Protein AF-0000000070113198 (afdb_homodimer)

Solvent-accessible surface area (backbone atoms only — not comparable to full-atom values): 16178 Å² total; per-residue (Å²): 126,79,65,90,53,52,71,15,59,61,48,46,61,41,53,52,43,40,49,54,44,58,55,66,69,48,38,96,88,37,62,55,76,61,54,47,49,50,46,50,49,22,69,75,72,38,63,40,40,65,64,56,52,10,60,75,67,71,42,52,56,72,57,36,52,52,50,51,50,52,36,34,77,70,48,28,30,45,78,39,80,28,90,89,34,92,86,36,64,23,38,29,55,32,74,59,25,51,50,51,52,52,51,51,51,50,52,51,19,51,51,43,39,54,34,51,69,73,43,56,69,68,36,48,49,38,41,61,68,13,43,65,38,47,40,52,42,30,52,49,40,63,58,64,33,81,75,59,60,124,126,79,65,91,54,53,70,14,59,60,48,47,62,41,53,52,44,41,50,53,43,57,55,65,69,48,39,95,90,38,61,55,75,60,54,49,49,50,48,49,49,21,67,74,71,38,62,40,40,63,64,58,52,10,62,74,67,72,43,54,57,72,57,37,53,51,49,50,52,53,36,35,75,71,48,28,30,42,80,37,78,28,89,89,34,94,85,36,64,23,38,30,56,30,73,60,26,52,50,51,51,50,51,52,50,50,51,51,20,51,52,41,38,54,33,50,71,73,43,56,69,68,36,49,48,37,41,61,68,13,43,66,38,46,41,51,42,29,51,48,41,62,59,64,34,82,76,58,62,126

Radius of gyration: 20.31 Å; Cα contacts (8 Å, |Δi|>4): 340; chains: 2; bounding box: 55×52×55 Å

pLDDT: mean 85.34, std 15.11, range [28.06, 98.06]

Sequence (300 aa):
MADGRSRGSQLLPVLAQLVRFLRQLEGPEHPSSVALAVLRRLADEGPGRVSDLARLTRASQPGMTQLIGRMERSGLVQRVPDPTDGRGVLVGVTGAGRQMLARTYAHYAETLDRLFERLQPDDSDAILRALPALTRLAEAGEKEGPDNGSMADGRSRGSQLLPVLAQLVRFLRQLEGPEHPSSVALAVLRRLADEGPGRVSDLARLTRASQPGMTQLIGRMERSGLVQRVPDPTDGRGVLVGVTGAGRQMLARTYAHYAETLDRLFERLQPDDSDAILRALPALTRLAEAGEKEGPDNGS

Structure (mmCIF, N/CA/C/O backbone):
data_AF-0000000070113198-model_v1
#
loop_
_entity.id
_entity.type
_entity.pdbx_description
1 polymer 'MarR family transcriptional regulator'
#
loop_
_atom_site.group_PDB
_atom_site.id
_atom_site.type_symbol
_atom_site.label_atom_id
_atom_site.label_alt_id
_atom_site.label_comp_id
_atom_site.label_asym_id
_atom_site.label_entity_id
_atom_site.label_seq_id
_atom_site.pdbx_PDB_ins_code
_atom_site.Cartn_x
_atom_site.Cartn_y
_atom_site.Cartn_z
_atom_site.occupancy
_atom_site.B_iso_or_equiv
_atom_site.auth_seq_id
_atom_site.auth_comp_id
_atom_site.auth_asym_id
_atom_site.auth_atom_id
_atom_site.pdbx_PDB_model_num
ATOM 1 N N . MET A 1 1 ? -16.422 -25.5 -2.158 1 31.17 1 MET A N 1
ATOM 2 C CA . MET A 1 1 ? -15.273 -25.875 -1.326 1 31.17 1 MET A CA 1
ATOM 3 C C . MET A 1 1 ? -14.617 -24.641 -0.716 1 31.17 1 MET A C 1
ATOM 5 O O . MET A 1 1 ? -14.508 -23.594 -1.371 1 31.17 1 MET A O 1
ATOM 9 N N . ALA A 1 2 ? -14.875 -24.391 0.617 1 44.72 2 ALA A N 1
ATOM 10 C CA . ALA A 1 2 ? -14.258 -23.359 1.465 1 44.72 2 ALA A CA 1
ATOM 11 C C . ALA A 1 2 ? -12.781 -23.188 1.125 1 44.72 2 ALA A C 1
ATOM 13 O O . ALA A 1 2 ? -12.016 -24.156 1.114 1 44.72 2 ALA A O 1
ATOM 14 N N . ASP A 1 3 ? -12.367 -22.562 0.04 1 58.88 3 ASP A N 1
ATOM 15 C CA . ASP A 1 3 ? -10.969 -22.531 -0.375 1 58.88 3 ASP A CA 1
ATOM 16 C C . ASP A 1 3 ? -10.039 -22.5 0.835 1 58.88 3 ASP A C 1
ATOM 18 O O . ASP A 1 3 ? -10.359 -21.875 1.856 1 58.88 3 ASP A O 1
ATOM 22 N N . GLY A 1 4 ? -9.664 -23.844 1.292 1 76.12 4 GLY A N 1
ATOM 23 C CA . GLY A 1 4 ? -8.727 -24.25 2.324 1 76.12 4 GLY A CA 1
ATOM 24 C C . GLY A 1 4 ? -7.859 -23.109 2.828 1 76.12 4 GLY A C 1
ATOM 25 O O . GLY A 1 4 ? -7.137 -23.266 3.816 1 76.12 4 GLY A O 1
ATOM 26 N N . ARG A 1 5 ? -8.188 -22.062 2.229 1 79.38 5 ARG A N 1
ATOM 27 C CA . ARG A 1 5 ? -7.363 -20.922 2.631 1 79.38 5 ARG A CA 1
ATOM 28 C C . ARG A 1 5 ? -8 -20.172 3.797 1 79.38 5 ARG A C 1
ATOM 30 O O . ARG A 1 5 ? -9.227 -20.094 3.896 1 79.38 5 ARG A O 1
ATOM 37 N N . SER A 1 6 ? -7.102 -19.75 4.629 1 92.12 6 SER A N 1
ATOM 38 C CA . SER A 1 6 ? -7.602 -18.906 5.711 1 92.12 6 SER A CA 1
ATOM 39 C C . SER A 1 6 ? -8.219 -17.625 5.168 1 92.12 6 SER A C 1
ATOM 41 O O . SER A 1 6 ? -8.062 -17.312 3.988 1 92.12 6 SER A O 1
ATOM 43 N N . ARG A 1 7 ? -8.977 -16.906 5.977 1 92.94 7 ARG A N 1
ATOM 44 C CA . ARG A 1 7 ? -9.602 -15.641 5.609 1 92.94 7 ARG A CA 1
ATOM 45 C C . ARG A 1 7 ? -8.547 -14.609 5.227 1 92.94 7 ARG A C 1
ATOM 47 O O . ARG A 1 7 ? -8.68 -13.93 4.207 1 92.94 7 ARG A O 1
ATOM 54 N N . GLY A 1 8 ? -7.48 -14.594 6.02 1 92.81 8 GLY A N 1
ATOM 55 C CA . GLY A 1 8 ? -6.383 -13.68 5.727 1 92.81 8 GLY A CA 1
ATOM 56 C C . GLY A 1 8 ? -5.695 -13.984 4.41 1 92.81 8 GLY A C 1
ATOM 57 O O . GLY A 1 8 ? -5.355 -13.07 3.656 1 92.81 8 GLY A O 1
ATOM 58 N N . SER A 1 9 ? -5.559 -15.305 4.141 1 92.69 9 SER A N 1
ATOM 59 C CA . SER A 1 9 ? -4.898 -15.719 2.904 1 92.69 9 SER A CA 1
ATOM 60 C C . SER A 1 9 ? -5.758 -15.391 1.686 1 92.69 9 SER A C 1
ATOM 62 O O . SER A 1 9 ? -5.242 -15.266 0.574 1 92.69 9 SER A O 1
ATOM 64 N N . GLN A 1 10 ? -7.035 -15.234 1.849 1 91.5 10 GLN A N 1
ATOM 65 C CA . GLN A 1 10 ? -7.938 -14.883 0.757 1 91.5 10 GLN A CA 1
ATOM 66 C C . GLN A 1 10 ? -7.953 -13.375 0.521 1 91.5 10 GLN A C 1
ATOM 68 O O . GLN A 1 10 ? -8.008 -12.922 -0.624 1 91.5 10 GLN A O 1
ATOM 73 N N . LEU A 1 11 ? -7.891 -12.586 1.548 1 93.12 11 LEU A N 1
ATOM 74 C CA . LEU A 1 11 ? -7.996 -11.133 1.46 1 93.12 11 LEU A CA 1
ATOM 75 C C . LEU A 1 11 ? -6.676 -10.523 1.013 1 93.12 11 LEU A C 1
ATOM 77 O O . LEU A 1 11 ? -6.664 -9.57 0.232 1 93.12 11 LEU A O 1
ATOM 81 N N . LEU A 1 12 ? -5.574 -11.109 1.41 1 91.69 12 LEU A N 1
ATOM 82 C CA . LEU A 1 12 ? -4.25 -10.523 1.253 1 91.69 12 LEU A CA 1
ATOM 83 C C . LEU A 1 12 ? -3.924 -10.305 -0.22 1 91.69 12 LEU A C 1
ATOM 85 O O . LEU A 1 12 ? -3.506 -9.211 -0.612 1 91.69 12 LEU A O 1
ATOM 89 N N . PRO A 1 13 ? -4.148 -11.289 -1.103 1 88 13 PRO A N 1
ATOM 90 C CA . PRO A 1 13 ? -3.805 -11.047 -2.506 1 88 13 PRO A CA 1
ATOM 91 C C . PRO A 1 13 ? -4.629 -9.93 -3.135 1 88 13 PRO A C 1
ATOM 93 O O . PRO A 1 13 ? -4.145 -9.227 -4.023 1 88 13 PRO A O 1
ATOM 96 N N . VAL A 1 14 ? -5.855 -9.727 -2.709 1 89.69 14 VAL A N 1
ATOM 97 C CA . VAL A 1 14 ? -6.734 -8.688 -3.23 1 89.69 14 VAL A CA 1
ATOM 98 C C . VAL A 1 14 ? -6.23 -7.312 -2.787 1 89.69 14 VAL A C 1
ATOM 100 O O . VAL A 1 14 ? -6.129 -6.391 -3.6 1 89.69 14 VAL A O 1
ATOM 103 N N . LEU A 1 15 ? -5.875 -7.215 -1.538 1 89.44 15 LEU A N 1
ATOM 104 C CA . LEU A 1 15 ? -5.312 -5.977 -1.01 1 89.44 15 LEU A CA 1
ATOM 105 C C . LEU A 1 15 ? -4.02 -5.617 -1.73 1 89.44 15 LEU A C 1
ATOM 107 O O . LEU A 1 15 ? -3.834 -4.473 -2.146 1 89.44 15 LEU A O 1
ATOM 111 N N . ALA A 1 16 ? -3.197 -6.609 -1.897 1 84.88 16 ALA A N 1
ATOM 112 C CA . ALA A 1 16 ? -1.905 -6.406 -2.545 1 84.88 16 ALA A CA 1
ATOM 113 C C . ALA A 1 16 ? -2.082 -5.922 -3.982 1 84.88 16 ALA A C 1
ATOM 115 O O . ALA A 1 16 ? -1.373 -5.02 -4.434 1 84.88 16 ALA A O 1
ATOM 116 N N . GLN A 1 17 ? -2.969 -6.461 -4.695 1 85 17 GLN A N 1
ATOM 117 C CA . GLN A 1 17 ? -3.203 -6.098 -6.09 1 85 17 GLN A CA 1
ATOM 118 C C . GLN A 1 17 ? -3.76 -4.68 -6.203 1 85 17 GLN A C 1
ATOM 120 O O . GLN A 1 17 ? -3.342 -3.912 -7.07 1 85 17 GLN A O 1
ATOM 125 N N . LEU A 1 18 ? -4.715 -4.344 -5.363 1 86.31 18 LEU A N 1
ATOM 126 C CA . LEU A 1 18 ? -5.32 -3.016 -5.391 1 86.31 18 LEU A CA 1
ATOM 127 C C . LEU A 1 18 ? -4.301 -1.943 -5.027 1 86.31 18 LEU A C 1
ATOM 129 O O . LEU A 1 18 ? -4.246 -0.891 -5.668 1 86.31 18 LEU A O 1
ATOM 133 N N . VAL A 1 19 ? -3.445 -2.252 -4.102 1 80 19 VAL A N 1
ATOM 134 C CA . VAL A 1 19 ? -2.414 -1.312 -3.676 1 80 19 VAL A CA 1
ATOM 135 C C . VAL A 1 19 ? -1.384 -1.134 -4.789 1 80 19 VAL A C 1
ATOM 137 O O . VAL A 1 19 ? -0.949 -0.014 -5.07 1 80 19 VAL A O 1
ATOM 140 N N . ARG A 1 20 ? -0.981 -2.213 -5.352 1 78 20 ARG A N 1
ATOM 141 C CA . ARG A 1 20 ? -0.056 -2.152 -6.477 1 78 20 ARG A CA 1
ATOM 142 C C . ARG A 1 20 ? -0.614 -1.28 -7.598 1 78 20 ARG A C 1
ATOM 144 O O . ARG A 1 20 ? 0.116 -0.489 -8.195 1 78 20 ARG A O 1
ATOM 151 N N . PHE A 1 21 ? -1.801 -1.424 -7.875 1 79.12 21 PHE A N 1
ATOM 152 C CA . PHE A 1 21 ? -2.447 -0.646 -8.922 1 79.12 21 PHE A CA 1
ATOM 153 C C . PHE A 1 21 ? -2.443 0.838 -8.578 1 79.12 21 PHE A C 1
ATOM 155 O O . PHE A 1 21 ? -2.094 1.675 -9.414 1 79.12 21 PHE A O 1
ATOM 162 N N . LEU A 1 22 ? -2.83 1.151 -7.344 1 79.44 22 LEU A N 1
ATOM 163 C CA . LEU A 1 22 ? -2.9 2.553 -6.945 1 79.44 22 LEU A CA 1
ATOM 164 C C . LEU A 1 22 ? -1.51 3.182 -6.922 1 79.44 22 LEU A C 1
ATOM 166 O O . LEU A 1 22 ? -1.353 4.359 -7.246 1 79.44 22 LEU A O 1
ATOM 170 N N . ARG A 1 23 ? -0.494 2.438 -6.57 1 73.25 23 ARG A N 1
ATOM 171 C CA . ARG A 1 23 ? 0.878 2.934 -6.539 1 73.25 23 ARG A CA 1
ATOM 172 C C . ARG A 1 23 ? 1.374 3.266 -7.941 1 73.25 23 ARG A C 1
ATOM 174 O O . ARG A 1 23 ? 2.248 4.121 -8.109 1 73.25 23 ARG A O 1
ATOM 181 N N . GLN A 1 24 ? 0.854 2.582 -8.891 1 74.62 24 GLN A N 1
ATOM 182 C CA . GLN A 1 24 ? 1.235 2.838 -10.273 1 74.62 24 GLN A CA 1
ATOM 183 C C . GLN A 1 24 ? 0.725 4.195 -10.742 1 74.62 24 GLN A C 1
ATOM 185 O O . GLN A 1 24 ? 1.196 4.727 -11.75 1 74.62 24 GLN A O 1
ATOM 190 N N . LEU A 1 25 ? -0.277 4.617 -10.039 1 74.44 25 LEU A N 1
ATOM 191 C CA . LEU A 1 25 ? -0.839 5.914 -10.391 1 74.44 25 LEU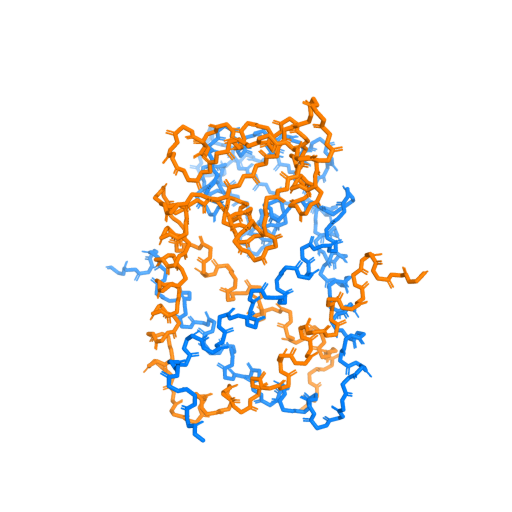 A CA 1
ATOM 192 C C . LEU A 1 25 ? 0.071 7.047 -9.922 1 74.44 25 LEU A C 1
ATOM 194 O O . LEU A 1 25 ? -0.099 8.195 -10.336 1 74.44 25 LEU A O 1
ATOM 198 N N . GLU A 1 26 ? 1.056 6.598 -8.977 1 63.69 26 GLU A N 1
ATOM 199 C CA . GLU A 1 26 ? 1.984 7.605 -8.477 1 63.69 26 GLU A CA 1
ATOM 200 C C . GLU A 1 26 ? 2.943 8.062 -9.57 1 63.69 2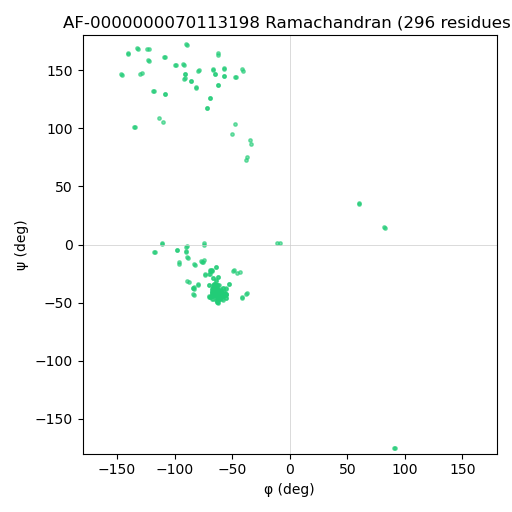6 GLU A C 1
ATOM 202 O O . GLU A 1 26 ? 3.326 7.273 -10.445 1 63.69 26 GLU A O 1
ATOM 207 N N . GLY A 1 27 ? 3.092 9.32 -9.883 1 54.66 27 GLY A N 1
ATOM 208 C CA . GLY A 1 27 ? 3.963 9.953 -10.867 1 54.66 27 GLY A CA 1
ATOM 209 C C . GLY A 1 27 ? 4.867 11.008 -10.266 1 54.66 27 GLY A C 1
ATOM 210 O O . GLY A 1 27 ? 4.836 11.25 -9.055 1 54.66 27 GLY A O 1
ATOM 211 N N . PRO A 1 28 ? 5.812 11.367 -11.164 1 47.84 28 PRO A N 1
ATOM 212 C CA . PRO A 1 28 ? 6.668 12.469 -10.719 1 47.84 28 PRO A CA 1
ATOM 213 C C . PRO A 1 28 ? 5.902 13.523 -9.922 1 47.84 28 PRO A C 1
ATOM 215 O O . PRO A 1 28 ? 6.469 14.156 -9.023 1 47.84 28 PRO A O 1
ATOM 218 N N . GLU A 1 29 ? 4.746 13.805 -10.406 1 44.44 29 GLU A N 1
ATOM 219 C CA . GLU A 1 29 ? 3.963 14.844 -9.75 1 44.44 29 GLU A CA 1
ATOM 220 C C . GLU A 1 29 ? 3.324 14.32 -8.469 1 44.44 29 GLU A C 1
ATOM 222 O O . GLU A 1 29 ? 2.76 15.094 -7.688 1 44.44 29 GLU A O 1
ATOM 227 N N . HIS A 1 30 ? 3.316 13.062 -8.297 1 48.31 30 HIS A N 1
ATOM 228 C CA . HIS A 1 30 ? 2.691 12.477 -7.117 1 48.31 30 HIS A CA 1
ATOM 229 C C . HIS A 1 30 ? 3.729 11.812 -6.215 1 48.31 30 HIS A C 1
ATOM 231 O O . HIS A 1 30 ? 4.559 11.031 -6.684 1 48.31 30 HIS A O 1
ATOM 237 N N . PRO A 1 31 ? 3.963 12.461 -5.062 1 50.41 31 PRO A N 1
ATOM 238 C CA . PRO A 1 31 ? 5.008 12.023 -4.133 1 50.41 31 PRO A CA 1
ATOM 239 C C . PRO A 1 31 ? 4.965 10.523 -3.861 1 50.41 31 PRO A C 1
ATOM 241 O O . PRO A 1 31 ? 3.906 9.898 -3.98 1 50.41 31 PRO A O 1
ATOM 244 N N . SER A 1 32 ? 6.152 10 -3.709 1 60.03 32 SER A N 1
ATOM 245 C CA . SER A 1 32 ? 6.332 8.625 -3.242 1 60.03 32 SER A CA 1
ATOM 246 C C . SER A 1 32 ? 5.371 8.297 -2.104 1 60.03 32 SER A C 1
ATOM 248 O O . SER A 1 32 ? 4.844 9.203 -1.452 1 60.03 32 SER A O 1
ATOM 250 N N . SER A 1 33 ? 5.023 7.156 -1.989 1 74.25 33 SER A N 1
ATOM 251 C CA . SER A 1 33 ? 4.156 6.645 -0.935 1 74.25 33 SER A CA 1
ATOM 252 C C . SER A 1 33 ? 4.574 7.172 0.433 1 74.25 33 SER A C 1
ATOM 254 O O . SER A 1 33 ? 3.727 7.492 1.269 1 74.25 33 SER A O 1
ATOM 256 N N . VAL A 1 34 ? 5.871 7.539 0.548 1 78.69 34 VAL A N 1
ATOM 257 C CA . VAL A 1 34 ? 6.344 7.984 1.854 1 78.69 34 VAL A CA 1
ATOM 258 C C . VAL A 1 34 ? 6 9.453 2.059 1 78.69 34 VAL A C 1
ATOM 260 O O . VAL A 1 34 ? 5.582 9.859 3.146 1 78.69 34 VAL A O 1
ATOM 263 N N . ALA A 1 35 ? 6.207 10.273 1.012 1 86.44 35 ALA A N 1
ATOM 264 C CA . ALA A 1 35 ? 5.863 11.688 1.1 1 86.44 35 ALA A CA 1
ATOM 265 C C . ALA A 1 35 ? 4.375 11.875 1.377 1 86.44 35 ALA A C 1
ATOM 267 O O . ALA A 1 35 ? 3.988 12.727 2.182 1 86.44 35 ALA A O 1
ATOM 268 N N . LEU A 1 36 ? 3.609 11.125 0.754 1 86.06 36 LEU A N 1
ATOM 269 C CA . LEU A 1 36 ? 2.168 11.188 0.96 1 86.06 36 LEU A CA 1
ATOM 270 C C . LEU A 1 36 ? 1.805 10.797 2.389 1 86.06 36 LEU A C 1
ATOM 272 O O . LEU A 1 36 ? 0.929 11.406 3.002 1 86.06 36 LEU A O 1
ATOM 276 N N . ALA A 1 37 ? 2.436 9.797 2.861 1 85.88 37 ALA A N 1
ATOM 277 C CA . ALA A 1 37 ? 2.207 9.359 4.234 1 85.88 37 ALA A CA 1
ATOM 278 C C . ALA A 1 37 ? 2.572 10.461 5.23 1 85.88 37 ALA A C 1
ATOM 280 O O . ALA A 1 37 ? 1.866 10.672 6.219 1 85.88 37 ALA A O 1
ATOM 281 N N . VAL A 1 38 ? 3.631 11.109 4.969 1 90.94 38 VAL A N 1
ATOM 282 C CA . VAL A 1 38 ? 4.074 12.211 5.82 1 90.94 38 VAL A CA 1
ATOM 283 C C . VAL A 1 38 ? 3.043 13.336 5.793 1 90.94 38 VAL A C 1
ATOM 285 O O . VAL A 1 38 ? 2.617 13.82 6.844 1 90.94 38 VAL A O 1
ATOM 288 N N . LEU A 1 39 ? 2.639 13.711 4.594 1 93.62 39 LEU A N 1
ATOM 289 C CA . LEU A 1 39 ? 1.654 14.773 4.457 1 93.62 39 LEU A CA 1
ATOM 290 C C . LEU A 1 39 ? 0.359 14.422 5.18 1 93.62 39 LEU A C 1
ATOM 292 O O . LEU A 1 39 ? -0.23 15.258 5.859 1 93.62 39 LEU A O 1
ATOM 296 N N . ARG A 1 40 ? -0.033 13.25 5.027 1 91.5 40 ARG A N 1
ATOM 297 C CA . ARG A 1 40 ? -1.266 12.797 5.664 1 91.5 40 ARG A CA 1
ATOM 298 C C . ARG A 1 40 ? -1.152 12.875 7.184 1 91.5 40 ARG A C 1
ATOM 300 O O . ARG A 1 40 ? -2.066 13.352 7.859 1 91.5 40 ARG A O 1
ATOM 307 N N . ARG A 1 41 ? -0.075 12.32 7.703 1 91.5 41 ARG A N 1
ATOM 308 C CA . ARG A 1 41 ? 0.151 12.352 9.141 1 91.5 41 ARG A CA 1
ATOM 309 C C . ARG A 1 41 ? 0.119 13.781 9.672 1 91.5 41 ARG A C 1
ATOM 311 O O . ARG A 1 41 ? -0.482 14.047 10.711 1 91.5 41 ARG A O 1
ATOM 318 N N . LEU A 1 42 ? 0.766 14.641 9.016 1 96.44 42 LEU A N 1
ATOM 319 C CA . LEU A 1 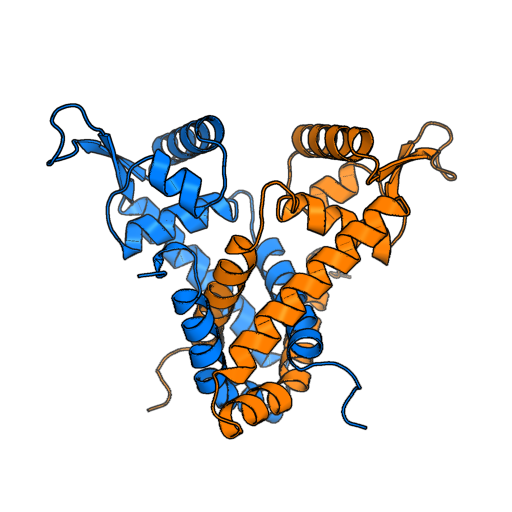42 ? 0.842 16.031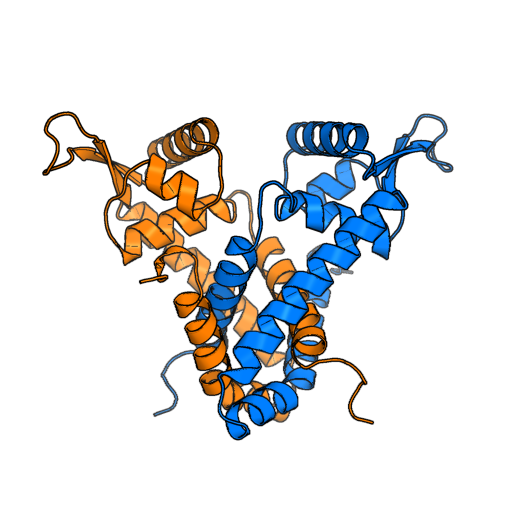 9.438 1 96.44 42 LEU A CA 1
ATOM 320 C C . LEU A 1 42 ? -0.523 16.703 9.336 1 96.44 42 LEU A C 1
ATOM 322 O O . LEU A 1 42 ? -0.878 17.531 10.188 1 96.44 42 LEU A O 1
ATOM 326 N N . ALA A 1 43 ? -1.244 16.422 8.281 1 95.31 43 ALA A N 1
ATOM 327 C CA . ALA A 1 43 ? -2.576 17 8.086 1 95.31 43 ALA A CA 1
ATOM 328 C C . ALA A 1 43 ? -3.539 16.516 9.172 1 95.31 43 ALA A C 1
ATOM 330 O O . ALA A 1 43 ? -4.352 17.281 9.672 1 95.31 43 ALA A O 1
ATOM 331 N N . ASP A 1 44 ? -3.436 15.297 9.57 1 91.5 44 ASP A N 1
ATOM 332 C CA . ASP A 1 44 ? -4.375 14.672 10.492 1 91.5 44 ASP A CA 1
ATOM 333 C C . ASP A 1 44 ? -4.027 14.992 11.945 1 91.5 44 ASP A C 1
ATOM 335 O O . ASP A 1 44 ? -4.918 15.195 12.773 1 91.5 44 ASP A O 1
ATOM 339 N N . GLU A 1 45 ? -2.693 15.062 12.266 1 93 45 GLU A N 1
ATOM 340 C CA . GLU A 1 45 ? -2.295 15.086 13.664 1 93 45 GLU A CA 1
ATOM 341 C C . GLU A 1 45 ? -1.567 16.375 14.016 1 93 45 GLU A C 1
ATOM 343 O O . GLU A 1 45 ? -1.24 16.625 15.18 1 93 45 GLU A O 1
ATOM 348 N N . GLY A 1 46 ? -1.307 17.156 13.016 1 94.56 46 GLY A N 1
ATOM 349 C CA . GLY A 1 46 ? -0.593 18.391 13.25 1 94.56 46 GLY A CA 1
ATOM 350 C C . GLY A 1 46 ? 0.912 18.25 13.125 1 94.56 46 GLY A C 1
ATOM 351 O O . GLY A 1 46 ? 1.408 17.219 12.68 1 94.56 46 GLY A O 1
ATOM 352 N N . PRO A 1 47 ? 1.628 19.312 13.43 1 96.44 47 PRO A N 1
ATOM 353 C CA . PRO A 1 47 ? 3.086 19.297 13.281 1 96.44 47 PRO A CA 1
ATOM 354 C C . PRO A 1 47 ? 3.75 18.172 14.086 1 96.44 47 PRO A C 1
ATOM 356 O O . PRO A 1 47 ? 3.248 17.781 15.141 1 96.44 47 PRO A O 1
ATOM 359 N N . GLY A 1 48 ? 4.836 17.594 13.531 1 95.5 48 GLY A N 1
ATOM 360 C CA . GLY A 1 48 ? 5.555 16.5 14.172 1 95.5 48 GLY A CA 1
ATOM 361 C C . GLY A 1 48 ? 7.059 16.609 14.023 1 95.5 48 GLY A C 1
ATOM 362 O O . GLY A 1 48 ? 7.555 17.375 13.188 1 95.5 48 GLY A O 1
ATOM 363 N N . ARG A 1 49 ? 7.762 15.82 14.859 1 95.06 49 ARG A N 1
ATOM 364 C CA . ARG A 1 49 ? 9.219 15.766 14.789 1 95.06 49 ARG A CA 1
ATOM 365 C C . ARG A 1 49 ? 9.672 14.867 13.641 1 95.06 49 ARG A C 1
ATOM 367 O O . ARG A 1 49 ? 9 13.891 13.312 1 95.06 49 ARG A O 1
ATOM 374 N N . VAL A 1 50 ? 10.82 15.258 13.141 1 94.25 50 VAL A N 1
ATOM 375 C CA . VAL A 1 50 ? 11.391 14.453 12.062 1 94.25 50 VAL A CA 1
ATOM 376 C C . VAL A 1 50 ? 11.531 13.008 12.516 1 94.25 50 VAL A C 1
ATOM 378 O O . VAL A 1 50 ? 11.266 12.078 11.742 1 94.25 50 VAL A O 1
ATOM 381 N N . SER A 1 51 ? 11.891 12.828 13.742 1 93.31 51 SER A N 1
ATOM 382 C CA . SER A 1 51 ? 12.086 11.484 14.281 1 93.31 51 SER A CA 1
ATOM 383 C C . SER A 1 51 ? 10.773 10.703 14.312 1 93.31 51 SER A C 1
ATOM 385 O O . SER A 1 51 ? 10.758 9.5 14.031 1 93.31 51 SER A O 1
ATOM 387 N N . ASP A 1 52 ? 9.719 11.359 14.664 1 91.69 52 ASP A N 1
ATOM 388 C CA . ASP A 1 52 ? 8.406 10.719 14.703 1 91.69 52 ASP A CA 1
ATOM 389 C C . ASP A 1 52 ? 7.941 10.328 13.305 1 91.69 52 ASP A C 1
ATOM 391 O O . ASP A 1 52 ? 7.359 9.258 13.109 1 91.69 52 ASP A O 1
ATOM 395 N N . LEU A 1 53 ? 8.188 11.164 12.383 1 92.06 53 LEU A N 1
ATOM 396 C CA . LEU A 1 53 ? 7.809 10.906 10.992 1 92.06 53 LEU A CA 1
ATOM 397 C C . LEU A 1 53 ? 8.617 9.75 10.414 1 92.06 53 LEU A C 1
ATOM 399 O O . LEU A 1 53 ? 8.086 8.922 9.672 1 92.06 53 LEU A O 1
ATOM 403 N N . ALA A 1 54 ? 9.898 9.711 10.805 1 88.62 54 ALA A N 1
ATOM 404 C CA . ALA A 1 54 ? 10.758 8.602 10.383 1 88.62 54 ALA A CA 1
ATOM 405 C C . ALA A 1 54 ? 10.234 7.273 10.93 1 88.62 54 ALA A C 1
ATOM 407 O O . ALA A 1 54 ? 10.148 6.289 10.188 1 88.62 54 ALA A O 1
ATOM 408 N N . ARG A 1 55 ? 9.805 7.293 12.172 1 83.81 55 ARG A N 1
ATOM 409 C CA . ARG A 1 55 ? 9.289 6.09 12.812 1 83.81 55 ARG A CA 1
ATOM 410 C C . ARG A 1 55 ? 7.992 5.633 12.148 1 83.81 55 ARG A C 1
ATOM 412 O O . ARG A 1 55 ? 7.812 4.441 11.883 1 83.81 55 ARG A O 1
ATOM 419 N N . LEU A 1 56 ? 7.164 6.59 11.883 1 77.88 56 LEU A N 1
ATOM 420 C CA . LEU A 1 56 ? 5.871 6.309 11.266 1 77.88 56 LEU A CA 1
ATOM 421 C C . LEU A 1 56 ? 6.051 5.625 9.914 1 77.88 56 LEU A C 1
ATOM 423 O O . LEU A 1 56 ? 5.285 4.73 9.555 1 77.88 56 LEU A O 1
ATOM 427 N N . THR A 1 57 ? 7.051 6.086 9.125 1 77.5 57 THR A N 1
ATOM 428 C CA . THR A 1 57 ? 7.23 5.617 7.754 1 77.5 57 THR A CA 1
ATOM 429 C C . THR A 1 57 ? 8.297 4.531 7.688 1 77.5 57 THR A C 1
ATOM 431 O O . THR A 1 57 ? 8.641 4.055 6.605 1 77.5 57 THR A O 1
ATOM 434 N N . ARG A 1 58 ? 8.953 4.25 8.852 1 76.06 58 ARG A N 1
ATOM 435 C CA . ARG A 1 58 ? 10.023 3.256 8.938 1 76.06 58 ARG A CA 1
ATOM 436 C C . ARG A 1 58 ? 11.18 3.613 8.016 1 76.06 58 ARG A C 1
ATOM 438 O O . ARG A 1 58 ? 11.703 2.75 7.309 1 76.06 58 ARG A O 1
ATOM 445 N N . ALA A 1 59 ? 11.398 4.816 7.922 1 78.31 59 ALA A N 1
ATOM 446 C CA . ALA A 1 59 ? 12.555 5.352 7.203 1 78.31 59 ALA A CA 1
ATOM 447 C C . ALA A 1 59 ? 13.672 5.723 8.172 1 78.31 59 ALA A C 1
ATOM 449 O O . ALA A 1 59 ? 13.43 5.961 9.352 1 78.31 59 ALA A O 1
ATOM 450 N N . SER A 1 60 ? 14.891 5.703 7.645 1 81.12 60 SER A N 1
ATOM 451 C CA . SER A 1 60 ? 16 6.199 8.453 1 81.12 60 SER A CA 1
ATOM 452 C C . SER A 1 60 ? 15.875 7.695 8.711 1 81.12 60 SER A C 1
ATOM 454 O O . SER A 1 60 ? 15.258 8.414 7.918 1 81.12 60 SER A O 1
ATOM 456 N N . GLN A 1 61 ? 16.375 8.125 9.812 1 90.12 61 GLN A N 1
ATOM 457 C CA . GLN A 1 61 ? 16.328 9.547 10.148 1 90.12 61 GLN A CA 1
ATOM 458 C C . GLN A 1 61 ? 17.016 10.391 9.078 1 90.12 61 GLN A C 1
ATOM 460 O O . GLN A 1 61 ? 16.469 11.398 8.633 1 90.12 61 GLN A O 1
ATOM 465 N N . PRO A 1 62 ? 18.188 9.961 8.617 1 89.06 62 PRO A N 1
ATOM 466 C CA . PRO A 1 62 ? 18.797 10.734 7.535 1 89.06 62 PRO A CA 1
ATOM 467 C C . PRO A 1 62 ? 17.922 10.789 6.281 1 89.06 62 PRO A C 1
ATOM 469 O O . PRO A 1 62 ? 17.812 11.836 5.641 1 89.06 62 PRO A O 1
ATOM 472 N N . GLY A 1 63 ? 17.297 9.703 5.973 1 87.5 63 GLY A N 1
ATOM 473 C CA . GLY A 1 63 ? 16.391 9.672 4.836 1 87.5 63 GLY A CA 1
ATOM 474 C C . GLY A 1 63 ? 15.188 10.578 4.996 1 87.5 63 GLY A C 1
ATOM 475 O O . GLY A 1 63 ? 14.781 11.258 4.047 1 87.5 63 GLY A O 1
ATOM 476 N N . MET A 1 64 ? 14.664 10.562 6.176 1 90.88 64 MET A N 1
ATOM 477 C CA . MET A 1 64 ? 13.508 11.414 6.465 1 90.88 64 MET A CA 1
ATOM 478 C C . MET A 1 64 ? 13.898 12.891 6.422 1 90.88 64 MET A C 1
ATOM 480 O O . MET A 1 64 ? 13.156 13.719 5.902 1 90.88 64 MET A O 1
ATOM 484 N N . THR A 1 65 ? 15.039 13.172 6.965 1 93.25 65 THR A N 1
ATOM 485 C CA . THR A 1 65 ? 15.539 14.539 6.922 1 93.25 65 THR A CA 1
ATOM 486 C C . THR A 1 65 ? 15.664 15.023 5.48 1 93.25 65 THR A C 1
ATOM 488 O O . THR A 1 65 ? 15.25 16.141 5.156 1 93.25 65 THR A O 1
ATOM 491 N N . GLN A 1 66 ? 16.188 14.188 4.676 1 91.81 66 GLN A N 1
ATOM 492 C CA . GLN A 1 66 ? 16.344 14.531 3.27 1 91.81 66 GLN A CA 1
ATOM 493 C C . GLN A 1 66 ? 14.984 14.711 2.59 1 91.81 66 GLN A C 1
ATOM 495 O O . GLN A 1 66 ? 14.797 15.648 1.807 1 91.81 66 GLN A O 1
ATOM 500 N N . LEU A 1 67 ? 14.109 13.859 2.855 1 89.69 67 LEU A N 1
ATOM 501 C CA . LEU A 1 67 ? 12.773 13.938 2.268 1 89.69 67 LEU A CA 1
ATOM 502 C C . LEU A 1 67 ? 12.07 15.219 2.691 1 89.69 67 LEU A C 1
ATOM 504 O O . LEU A 1 67 ? 11.492 15.914 1.856 1 89.69 67 LEU A O 1
ATOM 508 N N . ILE A 1 68 ? 12.148 15.484 3.979 1 94.5 68 ILE A N 1
ATOM 509 C CA . ILE A 1 68 ? 11.523 16.703 4.5 1 94.5 68 ILE A CA 1
ATOM 510 C C . ILE A 1 68 ? 12.156 17.922 3.838 1 94.5 68 ILE A C 1
ATOM 512 O O . ILE A 1 68 ? 11.453 18.875 3.488 1 94.5 68 ILE A O 1
ATOM 516 N N . GLY A 1 69 ? 13.469 17.859 3.732 1 95.38 69 GLY A N 1
ATOM 517 C CA . GLY A 1 69 ? 14.148 18.938 3.039 1 95.38 69 GLY A CA 1
ATOM 518 C C . GLY A 1 69 ? 13.641 19.156 1.626 1 95.38 69 GLY A C 1
ATOM 519 O O . GLY A 1 69 ? 13.398 20.297 1.211 1 95.38 69 GLY A O 1
ATOM 520 N N . ARG A 1 70 ? 13.406 18.172 0.886 1 92.5 70 ARG A N 1
ATOM 521 C CA . ARG A 1 70 ? 12.891 18.25 -0.475 1 92.5 70 ARG A CA 1
ATOM 522 C C . ARG A 1 70 ? 11.461 18.766 -0.485 1 92.5 70 ARG A C 1
ATOM 524 O O . ARG A 1 70 ? 11.094 19.594 -1.331 1 92.5 70 ARG A O 1
ATOM 531 N N . MET A 1 71 ? 10.68 18.297 0.432 1 93.94 71 MET A N 1
ATOM 532 C CA . MET A 1 71 ? 9.289 18.719 0.527 1 93.94 71 MET A CA 1
ATOM 533 C C . MET A 1 71 ? 9.18 20.188 0.906 1 93.94 71 MET A C 1
ATOM 535 O O . MET A 1 71 ? 8.266 20.891 0.452 1 93.94 71 MET A O 1
ATOM 539 N N . GLU A 1 72 ? 10.086 20.562 1.706 1 96.88 72 GLU A N 1
ATOM 540 C CA . GLU A 1 72 ? 10.125 21.969 2.1 1 96.88 72 GLU A CA 1
ATOM 541 C C . GLU A 1 72 ? 10.477 22.875 0.917 1 96.88 72 GLU A C 1
ATOM 543 O O . GLU A 1 72 ? 9.852 23.906 0.706 1 96.88 72 GLU A O 1
ATOM 548 N N . ARG A 1 73 ? 11.453 22.438 0.162 1 96.19 73 ARG A N 1
ATOM 549 C CA . ARG A 1 73 ? 11.859 23.188 -1.024 1 96.19 73 ARG A CA 1
ATOM 550 C C . ARG A 1 73 ? 10.719 23.266 -2.033 1 96.19 73 ARG A C 1
ATOM 552 O O . ARG A 1 73 ? 10.586 24.266 -2.748 1 96.19 73 ARG A O 1
ATOM 559 N N . SER A 1 74 ? 9.859 22.281 -2.018 1 94 74 SER A N 1
ATOM 560 C CA . SER A 1 74 ? 8.727 22.25 -2.943 1 94 74 SER A CA 1
ATOM 561 C C . SER A 1 74 ? 7.508 22.953 -2.357 1 94 74 SER A C 1
ATOM 563 O O . SER A 1 74 ? 6.441 22.969 -2.973 1 94 74 SER A O 1
ATOM 565 N N . GLY A 1 75 ? 7.613 23.453 -1.141 1 96.75 75 GLY A N 1
ATOM 566 C CA . GLY A 1 75 ? 6.574 24.25 -0.513 1 96.75 75 GLY A CA 1
ATOM 567 C C . GLY A 1 75 ? 5.473 23.406 0.11 1 96.75 75 GLY A C 1
ATOM 568 O O . GLY A 1 75 ? 4.395 23.922 0.42 1 96.75 75 GLY A O 1
ATOM 569 N N . LEU A 1 76 ? 5.656 22.125 0.316 1 96.56 76 LEU A N 1
ATOM 570 C CA . LEU A 1 76 ? 4.617 21.219 0.799 1 96.56 76 LEU A CA 1
ATOM 571 C C . LEU A 1 76 ? 4.598 21.172 2.322 1 96.56 76 LEU A C 1
ATOM 573 O O . LEU A 1 76 ? 3.561 20.891 2.926 1 96.56 76 LEU A O 1
ATOM 577 N N . VAL A 1 77 ? 5.785 21.359 2.883 1 97.75 77 VAL A N 1
ATOM 578 C CA . VAL A 1 77 ? 5.902 21.391 4.336 1 97.75 77 VAL A CA 1
ATOM 579 C C . VAL A 1 77 ? 6.742 22.609 4.758 1 97.75 77 VAL A C 1
ATOM 581 O O . VAL A 1 77 ? 7.363 23.266 3.92 1 97.75 77 VAL A O 1
ATOM 584 N N . GLN A 1 78 ? 6.75 22.906 6.039 1 98.06 78 GLN A N 1
ATOM 585 C CA . GLN A 1 78 ? 7.566 23.953 6.633 1 98.06 78 GLN A CA 1
ATOM 586 C C . GLN A 1 78 ? 8.008 23.578 8.039 1 98.06 78 GLN A C 1
ATOM 588 O O . GLN A 1 78 ? 7.293 22.875 8.758 1 98.06 78 GLN A O 1
ATOM 593 N N . ARG A 1 79 ? 9.195 24.031 8.352 1 95.75 79 ARG A N 1
ATOM 594 C CA . ARG A 1 79 ? 9.656 23.875 9.727 1 95.75 79 ARG A CA 1
ATOM 595 C C . ARG A 1 79 ? 9.086 24.953 10.633 1 95.75 79 ARG A C 1
ATOM 597 O O . ARG A 1 79 ? 8.984 26.109 10.234 1 95.75 79 ARG A O 1
ATOM 604 N N . VAL A 1 80 ? 8.656 24.516 11.727 1 92.94 80 VAL A N 1
ATOM 605 C CA . VAL A 1 80 ? 8.047 25.438 12.68 1 92.94 80 VAL A CA 1
ATOM 606 C C . VAL A 1 80 ? 8.672 25.25 14.055 1 92.94 80 VAL A C 1
ATOM 608 O O . VAL A 1 80 ? 9.07 24.141 14.422 1 92.94 80 VAL A O 1
ATOM 611 N N . PRO A 1 81 ? 8.789 26.328 14.82 1 90.5 81 PRO A N 1
ATOM 612 C CA . PRO A 1 81 ? 9.328 26.188 16.172 1 90.5 81 PRO A CA 1
ATOM 613 C C . PRO A 1 81 ? 8.469 25.297 17.062 1 90.5 81 PRO A C 1
ATOM 615 O O . PRO A 1 81 ? 7.238 25.328 16.969 1 90.5 81 PRO A O 1
ATOM 618 N N . ASP A 1 82 ? 9.102 24.453 17.812 1 88.75 82 ASP A N 1
ATOM 619 C CA . ASP A 1 82 ? 8.406 23.641 18.812 1 88.75 82 ASP A CA 1
ATOM 620 C C . ASP A 1 82 ? 7.969 24.5 20 1 88.75 82 ASP A C 1
ATOM 622 O O . ASP A 1 82 ? 8.805 25.062 20.703 1 88.75 82 ASP A O 1
ATOM 626 N N . PRO A 1 83 ? 6.781 24.578 20.203 1 85.88 83 PRO A N 1
ATOM 627 C CA . PRO A 1 83 ? 6.324 25.406 21.328 1 85.88 83 PRO A CA 1
ATOM 628 C C . PRO A 1 83 ? 6.711 24.828 22.688 1 85.88 83 PRO A C 1
ATOM 630 O O . PRO A 1 83 ? 6.773 25.562 23.672 1 85.88 83 PRO A O 1
ATOM 633 N N . THR A 1 84 ? 6.949 23.578 22.703 1 87.88 84 THR A N 1
ATOM 634 C CA . THR A 1 84 ? 7.223 22.906 23.969 1 87.88 84 THR A CA 1
ATOM 635 C C . THR A 1 84 ? 8.727 22.781 24.203 1 87.88 84 THR A C 1
ATOM 637 O O . THR A 1 84 ? 9.164 22.375 25.281 1 87.88 84 THR A O 1
ATOM 640 N N . ASP A 1 85 ? 9.477 22.969 23.219 1 82.69 85 ASP A N 1
ATOM 641 C CA . ASP A 1 85 ? 10.938 22.875 23.266 1 82.69 85 ASP A CA 1
ATOM 642 C C . ASP A 1 85 ? 11.586 24.047 22.531 1 82.69 85 ASP A C 1
ATOM 644 O O . ASP A 1 85 ? 11.641 24.047 21.297 1 82.69 85 ASP A O 1
ATOM 648 N N . GLY A 1 86 ? 12.055 25.031 23.281 1 78.12 86 GLY A N 1
ATOM 649 C CA . GLY A 1 86 ? 12.609 26.25 22.719 1 78.12 86 GLY A CA 1
ATOM 650 C C . GLY A 1 86 ? 13.633 25.984 21.625 1 78.12 86 GLY A C 1
ATOM 651 O O . GLY A 1 86 ? 13.773 26.781 20.688 1 78.12 86 GLY A O 1
ATOM 652 N N . ARG A 1 87 ? 14.25 24.891 21.562 1 83.88 87 ARG A N 1
ATOM 653 C CA . ARG A 1 87 ? 15.273 24.594 20.578 1 83.88 87 ARG A CA 1
ATOM 654 C C . ARG A 1 87 ? 14.789 23.547 19.578 1 83.88 87 ARG A C 1
ATOM 656 O O . ARG A 1 87 ? 15.469 23.25 18.594 1 83.88 87 ARG A O 1
ATOM 663 N N . GLY A 1 88 ? 13.594 23.219 19.859 1 87.75 88 GLY A N 1
ATOM 664 C CA . GLY A 1 88 ? 13.094 22.141 19.016 1 87.75 88 GLY A CA 1
ATOM 665 C C . GLY A 1 88 ? 12.391 22.641 17.766 1 87.75 88 GLY A C 1
ATOM 666 O O . GLY A 1 88 ? 11.898 23.766 17.734 1 87.75 88 GLY A O 1
ATOM 667 N N . VAL A 1 89 ? 12.508 21.875 16.688 1 92.69 89 VAL A N 1
ATOM 668 C CA . VAL A 1 89 ? 11.859 22.203 15.422 1 92.69 89 VAL A CA 1
ATOM 669 C C . VAL A 1 89 ? 10.883 21.094 15.047 1 92.69 89 VAL A C 1
ATOM 671 O O . VAL A 1 89 ? 11.18 19.906 15.219 1 92.69 89 VAL A O 1
ATOM 674 N N . LEU A 1 90 ? 9.703 21.516 14.68 1 96.81 90 LEU A N 1
ATOM 675 C CA . LEU A 1 90 ? 8.688 20.609 14.156 1 96.81 90 LEU A CA 1
ATOM 676 C C . LEU A 1 90 ? 8.484 20.812 12.656 1 96.81 90 LEU A C 1
ATOM 678 O O . LEU A 1 90 ? 8.914 21.844 12.109 1 96.81 90 LEU A O 1
ATOM 682 N N . VAL A 1 91 ? 7.906 19.812 12.07 1 98 91 VAL A N 1
ATOM 683 C CA . VAL A 1 91 ? 7.52 19.891 10.672 1 98 91 VAL A CA 1
ATOM 684 C C . VAL A 1 91 ? 6 19.984 10.555 1 98 91 VAL A C 1
ATOM 686 O O . VAL A 1 91 ? 5.277 19.203 11.195 1 98 91 VAL A O 1
ATOM 689 N N . GLY A 1 92 ? 5.512 20.953 9.805 1 97.75 92 GLY A N 1
ATOM 690 C CA . GLY A 1 92 ? 4.086 21.078 9.539 1 97.75 92 GLY A CA 1
ATOM 691 C C . GLY A 1 92 ? 3.756 21.078 8.062 1 97.75 92 GLY A C 1
ATOM 692 O O . GLY A 1 92 ? 4.621 21.359 7.227 1 97.75 92 GLY A O 1
ATOM 693 N N . VAL A 1 93 ? 2.525 20.75 7.77 1 97.69 93 VAL A N 1
ATOM 694 C CA . VAL A 1 93 ? 2.066 20.766 6.387 1 97.69 93 VAL A CA 1
ATOM 695 C C . VAL A 1 93 ? 1.602 22.172 6.012 1 97.69 93 VAL A C 1
ATOM 697 O O . VAL A 1 93 ? 1.001 22.875 6.832 1 97.69 93 VAL A O 1
ATOM 700 N N . THR A 1 94 ? 1.903 22.625 4.793 1 98 94 THR A N 1
ATOM 701 C CA . THR A 1 94 ? 1.451 23.906 4.289 1 98 94 THR A CA 1
ATOM 702 C C . THR A 1 94 ? 0.105 23.781 3.586 1 98 94 THR A C 1
ATOM 704 O O . THR A 1 94 ? -0.42 22.672 3.441 1 98 94 THR A O 1
ATOM 707 N N . GLY A 1 95 ? -0.496 24.953 3.223 1 97.38 95 GLY A N 1
ATOM 708 C CA . GLY A 1 95 ? -1.68 24.922 2.379 1 97.38 95 GLY A CA 1
ATOM 709 C C . GLY A 1 95 ? -1.469 24.172 1.078 1 97.38 95 GLY A C 1
ATOM 710 O O . GLY A 1 95 ? -2.34 23.422 0.646 1 97.38 95 GLY A O 1
ATOM 711 N N . ALA A 1 96 ? -0.33 24.406 0.48 1 96.44 96 ALA A N 1
ATOM 712 C CA . ALA A 1 96 ? 0.017 23.719 -0.759 1 96.44 96 ALA A CA 1
ATOM 713 C C . ALA A 1 96 ? 0.136 22.219 -0.534 1 96.44 96 ALA A C 1
ATOM 715 O O . ALA A 1 96 ? -0.262 21.422 -1.389 1 96.44 96 ALA A O 1
ATOM 716 N N . GLY A 1 97 ? 0.691 21.844 0.623 1 95.5 97 GLY A N 1
ATOM 717 C CA . GLY A 1 97 ? 0.784 20.422 0.967 1 95.5 97 GLY A CA 1
ATOM 718 C C . GLY A 1 97 ? -0.57 19.766 1.132 1 95.5 97 GLY A C 1
ATOM 719 O O . GLY A 1 97 ? -0.783 18.656 0.653 1 95.5 97 GLY A O 1
ATOM 720 N N . ARG A 1 98 ? -1.491 20.484 1.725 1 95.94 98 ARG A N 1
ATOM 721 C CA . ARG A 1 98 ? -2.848 19.984 1.908 1 95.94 98 ARG A CA 1
ATOM 722 C C . ARG A 1 98 ? -3.566 19.844 0.57 1 95.94 98 ARG A C 1
ATOM 724 O O . ARG A 1 98 ? -4.309 18.891 0.354 1 95.94 98 ARG A O 1
ATOM 731 N N . GLN A 1 99 ? -3.332 20.812 -0.24 1 94.62 99 GLN A N 1
ATOM 732 C CA . GLN A 1 99 ? -3.959 20.766 -1.558 1 94.62 99 GLN A CA 1
ATOM 733 C C . GLN A 1 99 ? -3.428 19.594 -2.385 1 94.62 99 GLN A C 1
ATOM 735 O O . GLN A 1 99 ? -4.191 18.922 -3.078 1 94.62 99 GLN A O 1
ATOM 740 N N . MET A 1 100 ? -2.148 19.375 -2.303 1 90.88 100 MET A N 1
ATOM 741 C CA . MET A 1 100 ? -1.553 18.25 -3.02 1 90.88 100 MET A CA 1
ATOM 742 C C . MET A 1 100 ? -2.123 16.922 -2.521 1 90.88 100 MET A C 1
ATOM 744 O O . MET A 1 100 ? -2.438 16.047 -3.32 1 90.88 100 MET A O 1
ATOM 748 N N . LEU A 1 101 ? -2.223 16.797 -1.251 1 90.81 101 LEU A N 1
ATOM 749 C CA . LEU A 1 101 ? -2.807 15.609 -0.646 1 90.81 101 LEU A CA 1
ATOM 750 C C . LEU A 1 101 ? -4.234 15.398 -1.135 1 90.81 101 LEU A C 1
ATOM 752 O O . LEU A 1 101 ? -4.59 14.297 -1.573 1 90.81 101 LEU A O 1
ATOM 756 N N . ALA A 1 102 ? -5.031 16.453 -1.12 1 91.5 102 ALA A N 1
ATOM 757 C CA . ALA A 1 102 ? -6.434 16.391 -1.534 1 91.5 102 ALA A CA 1
ATOM 758 C C . ALA A 1 102 ? -6.551 15.992 -3.004 1 91.5 102 ALA A C 1
ATOM 760 O O . ALA A 1 102 ? -7.391 15.172 -3.367 1 91.5 102 ALA A O 1
ATOM 761 N N . ARG A 1 103 ? -5.715 16.578 -3.795 1 90.81 103 ARG A N 1
ATOM 762 C CA . ARG A 1 103 ? -5.734 16.297 -5.223 1 90.81 103 ARG A CA 1
ATOM 763 C C . ARG A 1 103 ? -5.348 14.844 -5.492 1 90.81 103 ARG A C 1
ATOM 765 O O . ARG A 1 103 ? -5.934 14.188 -6.355 1 90.81 103 ARG A O 1
ATOM 772 N N . THR A 1 104 ? -4.359 14.375 -4.797 1 87.56 104 THR A N 1
ATOM 773 C CA . THR A 1 104 ? -3.912 13 -4.969 1 87.56 104 THR A CA 1
ATOM 774 C C . THR A 1 104 ? -5.016 12.023 -4.582 1 87.56 104 THR A C 1
ATOM 776 O O . THR A 1 104 ? -5.312 11.086 -5.324 1 87.56 104 THR A O 1
ATOM 779 N N . TYR A 1 105 ? -5.668 12.258 -3.447 1 88.44 105 TYR A N 1
ATOM 780 C CA . TYR A 1 105 ? -6.734 11.375 -2.988 1 88.44 105 TYR A CA 1
ATOM 781 C C . TYR A 1 105 ? -7.934 11.438 -3.926 1 88.44 105 TYR A C 1
ATOM 783 O O . TYR A 1 105 ? -8.602 10.43 -4.16 1 88.44 105 TYR A O 1
ATOM 791 N N . ALA A 1 106 ? -8.203 12.633 -4.43 1 90.94 106 ALA A N 1
ATOM 792 C CA . ALA A 1 106 ? -9.281 12.766 -5.406 1 90.94 106 ALA A CA 1
ATOM 793 C C . ALA A 1 106 ? -8.992 11.953 -6.66 1 90.94 106 ALA A C 1
ATOM 795 O O . ALA A 1 106 ? -9.883 11.297 -7.207 1 90.94 106 ALA A O 1
ATOM 796 N N . HIS A 1 107 ? -7.746 11.992 -7.09 1 89.62 107 HIS A N 1
ATOM 797 C CA . HIS A 1 107 ? -7.34 11.219 -8.258 1 89.62 107 HIS A CA 1
ATOM 798 C C . HIS A 1 107 ? -7.484 9.719 -8.008 1 89.62 107 HIS A C 1
ATOM 800 O O . HIS A 1 107 ? -7.977 8.984 -8.867 1 89.62 107 HIS A O 1
ATOM 806 N N . TYR A 1 108 ? -7.074 9.266 -6.832 1 89 108 TYR A N 1
ATOM 807 C CA . TYR A 1 108 ? -7.215 7.863 -6.473 1 89 108 TYR A CA 1
ATOM 808 C C . TYR A 1 108 ? -8.68 7.445 -6.449 1 89 108 TYR A C 1
ATOM 810 O O . TYR A 1 108 ? -9.047 6.402 -7 1 89 108 TYR A O 1
ATOM 818 N N . ALA A 1 109 ? -9.516 8.266 -5.812 1 92.5 109 ALA A N 1
ATOM 819 C CA . ALA A 1 109 ? -10.938 7.957 -5.707 1 92.5 109 ALA A CA 1
ATOM 820 C C . ALA A 1 109 ? -11.586 7.898 -7.086 1 92.5 109 ALA A C 1
ATOM 822 O O . ALA A 1 109 ? -12.383 7 -7.367 1 92.5 109 ALA A O 1
ATOM 823 N N . GLU A 1 110 ? -11.211 8.828 -7.914 1 92.69 110 GLU A N 1
ATOM 824 C CA . GLU A 1 110 ? -11.742 8.852 -9.273 1 92.69 110 GLU A CA 1
ATOM 825 C C . GLU A 1 110 ? -11.328 7.609 -10.055 1 92.69 110 GLU A C 1
ATOM 827 O O . GLU A 1 110 ? -12.117 7.07 -10.828 1 92.69 110 GLU A O 1
ATOM 832 N N . THR A 1 111 ? -10.133 7.246 -9.891 1 90.94 111 THR A N 1
ATOM 833 C CA . THR A 1 111 ? -9.648 6.043 -10.555 1 90.94 111 THR A CA 1
ATOM 834 C C . THR A 1 111 ? -10.422 4.812 -10.086 1 90.94 111 THR A C 1
ATOM 836 O O . THR A 1 111 ? -10.844 3.99 -10.906 1 90.94 111 THR A O 1
ATOM 839 N N . LEU A 1 112 ? -10.625 4.684 -8.781 1 92.94 112 LEU A N 1
ATOM 840 C CA . LEU A 1 112 ? -11.406 3.58 -8.242 1 92.94 112 LEU A CA 1
ATOM 841 C C . LEU A 1 112 ? -12.844 3.629 -8.766 1 92.94 112 LEU A C 1
ATOM 843 O O . LEU A 1 112 ? -13.438 2.59 -9.055 1 92.94 112 LEU A O 1
ATOM 847 N N . ASP A 1 113 ? -13.406 4.867 -8.852 1 94.75 113 ASP A N 1
ATOM 848 C CA . ASP A 1 113 ? -14.75 5.023 -9.398 1 94.75 113 ASP A CA 1
ATOM 849 C C . ASP A 1 113 ? -14.836 4.461 -10.812 1 94.75 113 ASP A C 1
ATOM 851 O O . ASP A 1 113 ? -15.805 3.783 -11.164 1 94.75 113 ASP A O 1
ATOM 855 N N . ARG A 1 114 ? -13.766 4.727 -11.594 1 93.31 114 ARG A N 1
ATOM 856 C CA . ARG A 1 114 ? -13.734 4.203 -12.961 1 93.31 114 ARG A CA 1
ATOM 857 C C . ARG A 1 114 ? -13.68 2.68 -12.961 1 93.31 114 ARG A C 1
ATOM 859 O O . ARG A 1 114 ? -14.289 2.033 -13.812 1 93.31 114 ARG A O 1
ATOM 866 N N . LEU A 1 115 ? -12.984 2.096 -12.062 1 92.44 115 LEU A N 1
ATOM 867 C CA . LEU A 1 115 ? -12.938 0.642 -11.961 1 92.44 115 LEU A CA 1
ATOM 868 C C . LEU A 1 115 ? -14.305 0.079 -11.594 1 92.44 115 LEU A C 1
ATOM 870 O O . LEU A 1 115 ? -14.727 -0.946 -12.141 1 92.44 115 LEU A O 1
ATOM 874 N N . PHE A 1 116 ? -14.992 0.751 -10.648 1 94.31 116 PHE A N 1
ATOM 875 C CA . PHE A 1 116 ? -16.328 0.331 -10.258 1 94.31 116 PHE A CA 1
ATOM 876 C C . PHE A 1 116 ? -17.266 0.329 -11.453 1 94.31 116 PHE A C 1
ATOM 878 O O . PHE A 1 116 ? -18.156 -0.523 -11.555 1 94.31 116 PHE A O 1
ATOM 885 N N . GLU A 1 117 ? -17.094 1.29 -12.32 1 93.94 117 GLU A N 1
ATOM 886 C CA . GLU A 1 117 ? -17.953 1.412 -13.492 1 93.94 117 GLU A CA 1
ATOM 887 C C . GLU A 1 117 ? -17.797 0.208 -14.414 1 93.94 117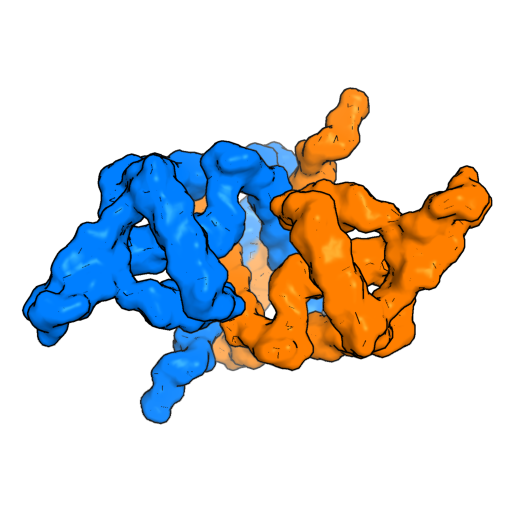 GLU A C 1
ATOM 889 O O . GLU A 1 117 ? -18.672 -0.057 -15.25 1 93.94 117 GLU A O 1
ATOM 894 N N . ARG A 1 118 ? -16.703 -0.512 -14.25 1 92.88 118 ARG A N 1
ATOM 895 C CA . ARG A 1 118 ? -16.438 -1.671 -15.094 1 92.88 118 ARG A CA 1
ATOM 896 C C . ARG A 1 118 ? -17.016 -2.943 -14.477 1 92.88 118 ARG A C 1
ATOM 898 O O . ARG A 1 118 ? -16.969 -4.008 -15.094 1 92.88 118 ARG A O 1
ATOM 905 N N . LEU A 1 119 ? -17.516 -2.834 -13.312 1 94.06 119 LEU A N 1
ATOM 906 C CA . LEU A 1 119 ? -18.094 -3.984 -12.625 1 94.06 119 LEU A CA 1
ATOM 907 C C . LEU A 1 119 ? -19.578 -4.086 -12.898 1 94.06 119 LEU A C 1
ATOM 909 O O . LEU A 1 119 ? -20.234 -3.082 -13.18 1 94.06 119 LEU A O 1
ATOM 913 N N . GLN A 1 120 ? -20.062 -5.293 -12.781 1 94.81 120 GLN A N 1
ATOM 914 C CA . GLN A 1 120 ? -21.516 -5.465 -12.727 1 94.81 120 GLN A CA 1
ATOM 915 C C . GLN A 1 120 ? -22.094 -4.828 -11.469 1 94.81 120 GLN A C 1
ATOM 917 O O . GLN A 1 120 ? -21.453 -4.793 -10.422 1 94.81 120 GLN A O 1
ATOM 922 N N . PRO A 1 121 ? -23.312 -4.281 -11.531 1 93.88 121 PRO A N 1
ATOM 923 C CA . PRO A 1 121 ? -23.922 -3.619 -10.383 1 93.88 121 PRO A CA 1
ATOM 924 C C . PRO A 1 121 ? -23.938 -4.492 -9.133 1 93.88 121 PRO A C 1
ATOM 926 O O . PRO A 1 121 ? -23.719 -3.994 -8.023 1 93.88 121 PRO A O 1
ATOM 929 N N . ASP A 1 122 ? -24.094 -5.789 -9.32 1 95 122 ASP A N 1
ATOM 930 C CA . ASP A 1 122 ? -24.125 -6.699 -8.18 1 95 122 ASP A CA 1
ATOM 931 C C . ASP A 1 122 ? -22.781 -6.738 -7.469 1 95 122 ASP A C 1
ATOM 933 O O . ASP A 1 122 ? -22.719 -6.84 -6.238 1 95 122 ASP A O 1
ATOM 937 N N . ASP A 1 123 ? -21.75 -6.68 -8.273 1 94.5 123 ASP A N 1
ATOM 938 C CA . ASP A 1 123 ? -20.406 -6.66 -7.699 1 94.5 123 ASP A CA 1
ATOM 939 C C . ASP A 1 123 ? -20.172 -5.379 -6.91 1 94.5 123 ASP A C 1
ATOM 941 O O . ASP A 1 123 ? -19.641 -5.418 -5.801 1 94.5 123 ASP A O 1
ATOM 945 N N . SER A 1 124 ? -20.578 -4.27 -7.484 1 94.38 124 SER A N 1
ATOM 946 C CA . SER A 1 124 ? -20.453 -2.99 -6.801 1 94.38 124 SER A CA 1
ATOM 947 C C . SER A 1 124 ? -21.203 -2.988 -5.477 1 94.38 124 SER A C 1
ATOM 949 O O . SER A 1 124 ? -20.656 -2.562 -4.449 1 94.38 124 SER A O 1
ATOM 951 N N . ASP A 1 125 ? -22.344 -3.535 -5.543 1 94.5 125 ASP A N 1
ATOM 952 C CA . ASP A 1 125 ? -23.188 -3.582 -4.344 1 94.5 125 ASP A CA 1
ATOM 953 C C . ASP A 1 125 ? -22.547 -4.469 -3.275 1 94.5 125 ASP A C 1
ATOM 955 O O . ASP A 1 125 ? -22.594 -4.141 -2.088 1 94.5 125 ASP A O 1
ATOM 959 N N . ALA A 1 126 ? -22.031 -5.57 -3.682 1 94.88 126 ALA A N 1
ATOM 960 C CA . ALA A 1 126 ? -21.391 -6.492 -2.744 1 94.88 126 ALA A CA 1
ATOM 961 C C . ALA A 1 126 ? -20.234 -5.82 -2.02 1 94.88 126 ALA A C 1
ATOM 963 O O . ALA A 1 126 ? -20.078 -5.977 -0.807 1 94.88 126 ALA A O 1
ATOM 964 N N . ILE A 1 127 ? -19.438 -5.043 -2.721 1 95.25 127 ILE A N 1
ATOM 965 C CA . ILE A 1 127 ? -18.297 -4.344 -2.143 1 95.25 127 ILE A CA 1
ATOM 966 C C . ILE A 1 127 ? -18.781 -3.281 -1.161 1 95.25 127 ILE A C 1
ATOM 968 O O . ILE A 1 127 ? -18.297 -3.209 -0.028 1 95.25 127 ILE A O 1
ATOM 972 N N . LEU A 1 128 ? -19.766 -2.525 -1.629 1 94.31 128 LEU A N 1
ATOM 973 C CA . LEU A 1 128 ? -20.25 -1.441 -0.789 1 94.31 128 LEU A CA 1
ATOM 974 C C . LEU A 1 128 ? -20.891 -1.986 0.488 1 94.31 128 LEU A C 1
ATOM 976 O O . LEU A 1 128 ? -20.719 -1.405 1.563 1 94.31 128 LEU A O 1
ATOM 980 N N . ARG A 1 129 ? -21.516 -3.113 0.403 1 94.06 129 ARG A N 1
ATOM 981 C CA . ARG A 1 129 ? -22.156 -3.734 1.563 1 94.06 129 ARG A CA 1
ATOM 982 C C . ARG A 1 129 ? -21.109 -4.246 2.549 1 94.06 129 ARG A C 1
ATOM 984 O O . ARG A 1 129 ? -21.375 -4.355 3.746 1 94.06 129 ARG A O 1
ATOM 991 N N . ALA A 1 130 ? -19.969 -4.527 2.055 1 95.75 130 ALA A N 1
ATOM 992 C CA . ALA A 1 130 ? -18.906 -5.094 2.898 1 95.75 130 ALA A CA 1
ATOM 993 C C . ALA A 1 130 ? -18.078 -3.99 3.537 1 95.75 130 ALA A C 1
ATOM 995 O O . ALA A 1 130 ? -17.281 -4.254 4.449 1 95.75 130 ALA A O 1
ATOM 996 N N . LEU A 1 131 ? -18.234 -2.713 3.098 1 95 131 LEU A N 1
ATOM 997 C CA . LEU A 1 131 ? -17.344 -1.62 3.49 1 95 131 LEU A CA 1
ATOM 998 C C . LEU A 1 131 ? -17.375 -1.412 5 1 95 131 LEU A C 1
ATOM 1000 O O . LEU A 1 131 ? -16.328 -1.238 5.629 1 95 131 LEU A O 1
ATOM 1004 N N . PRO A 1 132 ? -18.562 -1.498 5.652 1 94 132 PRO A N 1
ATOM 1005 C CA . PRO A 1 132 ? -18.562 -1.345 7.109 1 94 132 PRO A CA 1
ATOM 1006 C C . PRO A 1 132 ? -17.734 -2.42 7.809 1 94 132 PRO A C 1
ATOM 1008 O O . PRO A 1 132 ? -16.969 -2.117 8.742 1 94 132 PRO A O 1
ATOM 1011 N N . ALA A 1 133 ? -17.875 -3.641 7.359 1 94.88 133 ALA A N 1
ATOM 1012 C CA . ALA A 1 133 ? -17.109 -4.738 7.938 1 94.88 133 ALA A CA 1
ATOM 1013 C C . ALA A 1 133 ? -15.609 -4.555 7.672 1 94.88 133 ALA A C 1
ATOM 1015 O O . ALA A 1 133 ? -14.781 -4.801 8.555 1 94.88 133 ALA A O 1
ATOM 1016 N N . LEU A 1 134 ? -15.234 -4.109 6.469 1 94.69 134 LEU A N 1
ATOM 1017 C CA . LEU A 1 134 ? -13.844 -3.846 6.117 1 94.69 134 LEU A CA 1
ATOM 1018 C C . LEU A 1 134 ? -13.273 -2.717 6.969 1 94.69 134 LEU A C 1
ATOM 1020 O O . LEU A 1 134 ? -12.109 -2.766 7.375 1 94.69 134 LEU A O 1
ATOM 1024 N N . THR A 1 135 ? -14.102 -1.736 7.223 1 92.88 135 THR A N 1
ATOM 1025 C CA . THR A 1 135 ? -13.703 -0.628 8.086 1 92.88 135 THR A CA 1
ATOM 1026 C C . THR A 1 135 ? -13.406 -1.119 9.5 1 92.88 135 THR A C 1
ATOM 1028 O O . THR A 1 135 ? -12.391 -0.745 10.086 1 92.88 135 THR A O 1
ATOM 1031 N N . ARG A 1 136 ? -14.234 -1.983 9.984 1 94.06 136 ARG A N 1
ATOM 1032 C CA . ARG A 1 136 ? -14.016 -2.535 11.32 1 94.06 136 ARG A CA 1
ATOM 1033 C C . ARG A 1 136 ? -12.742 -3.375 11.359 1 94.06 136 ARG A C 1
ATOM 1035 O O . ARG A 1 136 ? -12.023 -3.371 12.359 1 94.06 136 ARG A O 1
ATOM 1042 N N . LEU A 1 13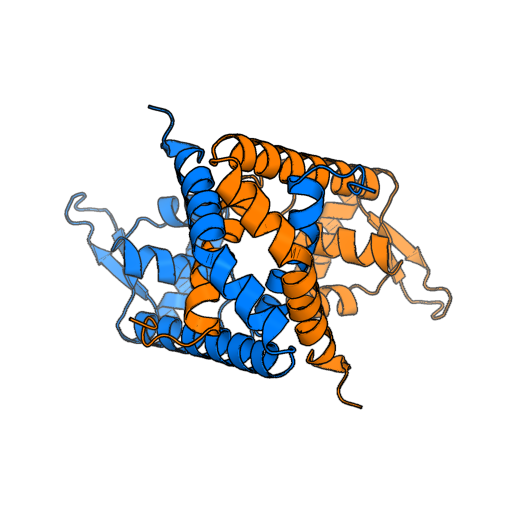7 ? -12.508 -4.102 10.273 1 93.19 137 LEU A N 1
ATOM 1043 C CA . LEU A 1 137 ? -11.273 -4.871 10.18 1 93.19 137 LEU A CA 1
ATOM 1044 C C . LEU A 1 137 ? -10.055 -3.955 10.242 1 93.19 137 LEU A C 1
ATOM 1046 O O . LEU A 1 137 ? -9.102 -4.23 10.977 1 93.19 137 LEU A O 1
ATOM 1050 N N . ALA A 1 138 ? -10.086 -2.855 9.492 1 90.25 138 ALA A N 1
ATOM 1051 C CA . ALA A 1 138 ? -8.992 -1.888 9.453 1 90.25 138 ALA A CA 1
ATOM 1052 C C . ALA A 1 138 ? -8.781 -1.249 10.828 1 90.25 138 ALA A C 1
ATOM 1054 O O . ALA A 1 138 ? -7.645 -1.046 11.258 1 90.25 138 ALA A O 1
ATOM 1055 N N . GLU A 1 139 ? -9.852 -0.996 11.531 1 88.75 139 GLU A N 1
ATOM 1056 C CA . GLU A 1 139 ? -9.789 -0.383 12.852 1 88.75 139 GLU A CA 1
ATOM 1057 C C . GLU A 1 139 ? -9.195 -1.346 13.875 1 88.75 139 GLU A C 1
ATOM 1059 O O . GLU A 1 139 ? -8.484 -0.925 14.797 1 88.75 139 GLU A O 1
ATOM 1064 N N . ALA A 1 140 ? -9.508 -2.598 13.68 1 87.81 140 ALA A N 1
ATOM 1065 C CA . ALA A 1 140 ? -8.953 -3.611 14.57 1 87.81 140 ALA A CA 1
ATOM 1066 C C . ALA A 1 140 ? -7.43 -3.662 14.453 1 87.81 140 ALA A C 1
ATOM 1068 O O . ALA A 1 140 ? -6.738 -3.934 15.438 1 87.81 140 ALA A O 1
ATOM 1069 N N . GLY A 1 141 ? -6.891 -3.445 13.281 1 84.19 141 GLY A N 1
ATOM 1070 C CA . GLY A 1 141 ? -5.453 -3.402 13.07 1 84.19 141 GLY A CA 1
ATOM 1071 C C . GLY A 1 141 ? -4.785 -2.225 13.758 1 84.19 141 GLY A C 1
ATOM 1072 O O . GLY A 1 141 ? -3.662 -2.344 14.25 1 84.19 141 GLY A O 1
ATOM 1073 N N . GLU A 1 142 ? -5.367 -1.076 13.719 1 74.69 142 GLU A N 1
ATOM 1074 C CA . GLU A 1 142 ? -4.816 0.116 14.359 1 74.69 142 GLU A CA 1
ATOM 1075 C C . GLU A 1 142 ? -4.711 -0.066 15.867 1 74.69 142 GLU A C 1
ATOM 1077 O O . GLU A 1 142 ? -3.826 0.509 16.516 1 74.69 142 GLU A O 1
ATOM 1082 N N . LYS A 1 143 ? -5.672 -0.787 16.391 1 67.5 143 LYS A N 1
ATOM 1083 C CA . LYS A 1 143 ? -5.676 -1.027 17.828 1 67.5 143 LYS A CA 1
ATOM 1084 C C . LYS A 1 143 ? -4.59 -2.023 18.219 1 67.5 143 LYS A C 1
ATOM 1086 O O . LYS A 1 143 ? -4.137 -2.033 19.359 1 67.5 143 LYS A O 1
ATOM 1091 N N . GLU A 1 144 ? -4.191 -2.879 17.281 1 60.41 144 GLU A N 1
ATOM 1092 C CA . GLU A 1 144 ? -3.125 -3.844 17.547 1 60.41 144 GLU A CA 1
ATOM 1093 C C . GLU A 1 144 ? -1.751 -3.207 17.359 1 60.41 144 GLU A C 1
ATOM 1095 O O . GLU A 1 144 ? -0.739 -3.766 17.781 1 60.41 144 GLU A O 1
ATOM 1100 N N . GLY A 1 145 ? -1.658 -2.139 16.734 1 57.09 145 GLY A N 1
ATOM 1101 C CA . GLY A 1 145 ? -0.375 -1.535 16.422 1 57.09 145 GLY A CA 1
ATOM 1102 C C . GLY A 1 145 ? 0.475 -1.259 17.641 1 57.09 145 GLY A C 1
ATOM 1103 O O . GLY A 1 145 ? -0.012 -1.34 18.781 1 57.09 145 GLY A O 1
ATOM 1104 N N . PRO A 1 146 ? 1.857 -1.267 17.5 1 52.12 146 PRO A N 1
ATOM 1105 C CA . PRO A 1 146 ? 2.785 -1.228 18.625 1 52.12 146 PRO A CA 1
ATOM 1106 C C . PRO A 1 146 ? 2.346 -0.252 19.719 1 52.12 146 PRO A C 1
ATOM 1108 O O . PRO A 1 146 ? 2.631 -0.47 20.906 1 52.12 146 PRO A O 1
ATOM 1111 N N . ASP A 1 147 ? 1.932 0.959 19.422 1 43.81 147 ASP A N 1
ATOM 1112 C CA . ASP A 1 147 ? 1.806 1.865 20.562 1 43.81 147 ASP A CA 1
ATOM 1113 C C . ASP A 1 147 ? 0.7 1.406 21.516 1 43.81 147 ASP A C 1
ATOM 1115 O O . ASP A 1 147 ? 0.653 1.826 22.672 1 43.81 147 ASP A O 1
ATOM 1119 N N . ASN A 1 148 ? -0.367 0.899 21 1 37.94 148 ASN A N 1
ATOM 1120 C CA . ASN A 1 148 ? -1.417 0.776 22 1 37.94 148 ASN A CA 1
ATOM 1121 C C . ASN A 1 148 ? -1.143 -0.379 22.953 1 37.94 148 ASN A C 1
ATOM 1123 O O . ASN A 1 148 ? -2.062 -0.893 23.594 1 37.94 148 ASN A O 1
ATOM 1127 N N . GLY A 1 149 ? -0.137 -1.092 22.875 1 32.22 149 GLY A N 1
ATOM 1128 C CA . GLY A 1 149 ? 0.063 -1.764 24.141 1 32.22 149 GLY A CA 1
ATOM 1129 C C . GLY A 1 149 ? 0.014 -0.819 25.328 1 32.22 149 GLY A C 1
ATOM 1130 O O . GLY A 1 149 ? 0.728 0.185 25.359 1 32.22 149 GLY A O 1
ATOM 1131 N N . SER A 1 150 ? -1.056 -0.637 26 1 28.06 150 SER A N 1
ATOM 1132 C CA . SER A 1 150 ? -1.023 -0.184 27.391 1 28.06 150 SER A CA 1
ATOM 1133 C C . SER A 1 150 ? 0.206 -0.716 28.109 1 28.06 150 SER A C 1
ATOM 1135 O O . SER A 1 150 ? 0.597 -1.869 27.922 1 28.06 150 SER A O 1
ATOM 1137 N N . MET B 1 1 ? -28.766 7.25 4.184 1 31.92 1 MET B N 1
ATOM 1138 C CA . MET B 1 1 ? -28.281 8.328 3.334 1 31.92 1 MET B CA 1
ATOM 1139 C C . MET B 1 1 ? -27 7.91 2.605 1 31.92 1 MET B C 1
ATOM 1141 O O . MET B 1 1 ? -26.156 7.23 3.178 1 31.92 1 MET B O 1
ATOM 1145 N N . ALA B 1 2 ? -27.141 7.57 1.267 1 44.59 2 ALA B N 1
ATOM 1146 C CA . ALA B 1 2 ? -26.062 7.242 0.325 1 44.59 2 ALA B CA 1
ATOM 1147 C C . ALA B 1 2 ? -24.844 8.109 0.567 1 44.59 2 ALA B C 1
ATOM 1149 O O . ALA B 1 2 ? -24.938 9.344 0.582 1 44.59 2 ALA B O 1
ATOM 1150 N N . ASP B 1 3 ? -24.062 7.953 1.593 1 59.09 3 ASP B N 1
ATOM 1151 C CA . ASP B 1 3 ? -22.953 8.859 1.919 1 59.09 3 ASP B CA 1
ATOM 1152 C C . ASP B 1 3 ? -22.312 9.422 0.653 1 59.09 3 ASP B C 1
ATOM 1154 O O . ASP B 1 3 ? -22.203 8.719 -0.354 1 59.09 3 ASP B O 1
ATOM 1158 N N . GLY B 1 4 ? -23.047 10.664 0.184 1 76.12 4 GLY B N 1
ATOM 1159 C CA . GLY B 1 4 ? -22.688 11.57 -0.903 1 76.12 4 GLY B CA 1
ATOM 1160 C C . GLY B 1 4 ? -21.328 11.297 -1.491 1 76.12 4 GLY B C 1
ATOM 1161 O O . GLY B 1 4 ? -20.969 11.852 -2.533 1 76.12 4 GLY B O 1
ATOM 1162 N N . ARG B 1 5 ? -20.828 10.32 -0.904 1 80.56 5 ARG B N 1
ATOM 1163 C CA . ARG B 1 5 ? -19.484 10.008 -1.399 1 80.56 5 ARG B CA 1
ATOM 1164 C C . ARG B 1 5 ? -19.547 8.992 -2.535 1 80.56 5 ARG B C 1
ATOM 1166 O O . ARG B 1 5 ? -20.406 8.117 -2.549 1 80.56 5 ARG B O 1
ATOM 1173 N N . SER B 1 6 ? -18.656 9.25 -3.439 1 92.44 6 SER B N 1
ATOM 1174 C CA . SER B 1 6 ? -18.531 8.266 -4.508 1 92.44 6 SER B CA 1
ATOM 1175 C C . SER B 1 6 ? -18.094 6.91 -3.963 1 92.44 6 SER B C 1
ATOM 1177 O O . SER B 1 6 ? -17.672 6.805 -2.807 1 92.44 6 SER B O 1
ATOM 1179 N N . ARG B 1 7 ? -18.25 5.84 -4.723 1 93.06 7 ARG B N 1
ATOM 1180 C CA . ARG B 1 7 ? -17.828 4.496 -4.352 1 93.06 7 ARG B CA 1
ATOM 1181 C C . ARG B 1 7 ? -16.328 4.445 -4.074 1 93.06 7 ARG B C 1
ATOM 1183 O O . ARG B 1 7 ? -15.891 3.883 -3.066 1 93.06 7 ARG B O 1
ATOM 1190 N N . GLY B 1 8 ? -15.586 5.129 -4.953 1 92.88 8 GLY B N 1
ATOM 1191 C CA . GLY B 1 8 ? -14.141 5.195 -4.766 1 92.88 8 GLY B CA 1
ATOM 1192 C C . GLY B 1 8 ? -13.742 5.918 -3.492 1 92.88 8 GLY B C 1
ATOM 1193 O O . GLY B 1 8 ? -12.82 5.484 -2.793 1 92.88 8 GLY B O 1
ATOM 1194 N N . SER B 1 9 ? -14.5 6.996 -3.189 1 92.75 9 SER B N 1
ATOM 1195 C CA . SER B 1 9 ? -14.203 7.773 -1.994 1 92.75 9 SER B CA 1
ATOM 1196 C C . SER B 1 9 ? -14.523 6.992 -0.727 1 92.75 9 SER B C 1
ATOM 1198 O O . SER B 1 9 ? -13.977 7.27 0.341 1 92.75 9 SER B O 1
ATOM 1200 N N . GLN B 1 10 ? -15.383 6.02 -0.804 1 91.62 10 GLN B N 1
ATOM 1201 C CA . GLN B 1 10 ? -15.734 5.18 0.339 1 91.62 10 GLN B CA 1
ATOM 1202 C C . GLN B 1 10 ? -14.711 4.062 0.531 1 91.62 10 GLN B C 1
ATOM 1204 O O . GLN B 1 10 ? -14.367 3.719 1.663 1 91.62 10 GLN B O 1
ATOM 1209 N N . LEU B 1 11 ? -14.211 3.488 -0.512 1 93.19 11 LEU B N 1
ATOM 1210 C CA . LEU B 1 11 ? -13.312 2.346 -0.458 1 93.19 11 LEU B CA 1
ATOM 1211 C C . LEU B 1 11 ? -11.891 2.791 -0.127 1 93.19 11 LEU B C 1
ATOM 1213 O O . LEU B 1 11 ? -11.18 2.119 0.628 1 93.19 11 LEU B O 1
ATOM 1217 N N . LEU B 1 12 ? -11.492 3.951 -0.603 1 91.75 12 LEU B N 1
ATOM 1218 C CA . LEU B 1 12 ? -10.109 4.41 -0.56 1 91.75 12 LEU B CA 1
ATOM 1219 C C . LEU B 1 12 ? -9.617 4.516 0.879 1 91.75 12 LEU B C 1
ATOM 1221 O O . LEU B 1 12 ? -8.547 4 1.21 1 91.75 12 LEU B O 1
ATOM 1225 N N . PRO B 1 13 ? -10.383 5.117 1.816 1 88.06 13 PRO B N 1
ATOM 1226 C CA . PRO B 1 13 ? -9.867 5.215 3.184 1 88.06 13 PRO B CA 1
ATOM 1227 C C . PRO B 1 13 ? -9.672 3.852 3.84 1 88.06 13 PRO B C 1
ATOM 1229 O O . PRO B 1 13 ? -8.773 3.682 4.664 1 88.06 13 PRO B O 1
ATOM 1232 N N . VAL B 1 14 ? -10.469 2.863 3.506 1 89.75 14 VAL B N 1
ATOM 1233 C CA . VAL B 1 14 ? -10.375 1.518 4.066 1 89.75 14 VAL B CA 1
ATOM 1234 C C . VAL B 1 14 ? -9.117 0.83 3.547 1 89.75 14 VAL B C 1
ATOM 1236 O O . VAL B 1 14 ? -8.359 0.242 4.32 1 89.75 14 VAL B O 1
ATOM 1239 N N . LEU B 1 15 ? -8.883 0.958 2.273 1 89.5 15 LEU B N 1
ATOM 1240 C CA . LEU B 1 15 ? -7.68 0.404 1.666 1 89.5 15 LEU B CA 1
ATOM 1241 C C . LEU B 1 15 ? -6.43 1.028 2.273 1 89.5 15 LEU B C 1
ATOM 1243 O O . LEU B 1 15 ? -5.488 0.318 2.643 1 89.5 15 LEU B O 1
ATOM 1247 N N . ALA B 1 16 ? -6.48 2.328 2.395 1 84.94 16 ALA B N 1
ATOM 1248 C CA . ALA B 1 16 ? -5.344 3.064 2.938 1 84.94 16 ALA B CA 1
ATOM 1249 C C . ALA B 1 16 ? -5.043 2.631 4.371 1 84.94 16 ALA B C 1
ATOM 1251 O O . ALA B 1 16 ? -3.879 2.455 4.738 1 84.94 16 ALA B O 1
ATOM 1252 N N . GLN B 1 17 ? -6.004 2.449 5.164 1 85 17 GLN B N 1
ATOM 1253 C CA . GLN B 1 17 ? -5.828 2.066 6.562 1 85 17 GLN B CA 1
ATOM 1254 C C . GLN B 1 17 ? -5.277 0.647 6.676 1 85 17 GLN B C 1
ATOM 1256 O O . GLN B 1 17 ? -4.387 0.385 7.492 1 85 17 GLN B O 1
ATOM 1261 N N . LEU B 1 18 ? -5.816 -0.271 5.898 1 86.31 18 LEU B N 1
ATOM 1262 C CA . LEU B 1 18 ? -5.367 -1.659 5.934 1 86.31 18 LEU B CA 1
ATOM 1263 C C . LEU B 1 18 ? -3.922 -1.776 5.469 1 86.31 18 LEU B C 1
ATOM 1265 O O . LEU B 1 18 ? -3.127 -2.5 6.074 1 86.31 18 LEU B O 1
ATOM 1269 N N . VAL B 1 19 ? -3.564 -1.003 4.496 1 80.06 19 VAL B N 1
ATOM 1270 C CA . VAL B 1 19 ? -2.203 -1.016 3.969 1 80.06 19 VAL B CA 1
ATOM 1271 C C . VAL B 1 19 ? -1.246 -0.422 4.996 1 80.06 19 VAL B C 1
ATOM 1273 O O . VAL B 1 19 ? -0.152 -0.949 5.215 1 80.06 19 VAL B O 1
ATOM 1276 N N . ARG B 1 20 ? -1.639 0.672 5.559 1 78.12 20 ARG B N 1
ATOM 1277 C CA . ARG B 1 20 ? -0.834 1.282 6.613 1 78.12 20 ARG B CA 1
ATOM 1278 C C . ARG B 1 20 ? -0.574 0.293 7.746 1 78.12 20 ARG B C 1
ATOM 1280 O O . ARG B 1 20 ? 0.54 0.218 8.266 1 78.12 20 ARG B O 1
ATOM 1287 N N . PHE B 1 21 ? -1.523 -0.403 8.109 1 79.31 21 PHE B N 1
ATOM 1288 C CA . PHE B 1 21 ? -1.397 -1.383 9.18 1 79.31 21 PHE B CA 1
ATOM 1289 C C . PHE B 1 21 ? -0.422 -2.488 8.797 1 79.31 21 PHE B C 1
ATOM 1291 O O . PHE B 1 21 ? 0.462 -2.844 9.57 1 79.31 21 PHE B O 1
ATOM 1298 N N . LEU B 1 22 ? -0.589 -3.014 7.59 1 79.5 22 LEU B N 1
ATOM 1299 C CA . LEU B 1 22 ? 0.272 -4.109 7.156 1 79.5 22 LEU B CA 1
ATOM 1300 C C . LEU B 1 22 ? 1.716 -3.639 7.012 1 79.5 22 LEU B C 1
ATOM 1302 O O . LEU B 1 22 ? 2.65 -4.395 7.289 1 79.5 22 LEU B O 1
ATOM 1306 N N . ARG B 1 23 ? 1.948 -2.408 6.613 1 73.44 23 ARG B N 1
ATOM 1307 C CA . ARG B 1 23 ? 3.289 -1.854 6.465 1 73.44 23 ARG B CA 1
ATOM 1308 C C . ARG B 1 23 ? 3.98 -1.726 7.82 1 73.44 23 ARG B C 1
ATOM 1310 O O . ARG B 1 23 ? 5.211 -1.762 7.898 1 73.44 23 ARG B O 1
ATOM 1317 N N . GLN B 1 24 ? 3.199 -1.54 8.82 1 74.69 24 GLN B N 1
ATOM 1318 C CA . GLN B 1 24 ? 3.756 -1.433 10.164 1 74.69 24 GLN B CA 1
ATOM 1319 C C . GLN B 1 24 ? 4.332 -2.768 10.625 1 74.69 24 GLN B C 1
ATOM 1321 O O . GLN B 1 24 ? 5.117 -2.812 11.578 1 74.69 24 GLN B O 1
ATOM 1326 N N . LEU B 1 25 ? 3.816 -3.773 9.992 1 74.62 25 LEU B N 1
ATOM 1327 C CA . LEU B 1 25 ? 4.309 -5.098 10.352 1 74.62 25 LEU B CA 1
ATOM 1328 C C . LEU B 1 25 ? 5.703 -5.332 9.781 1 74.62 25 LEU B C 1
ATOM 1330 O O . LEU B 1 25 ? 6.387 -6.285 10.164 1 74.62 25 LEU B O 1
ATOM 1334 N N . GLU B 1 26 ? 6.055 -4.363 8.797 1 63.81 26 GLU B N 1
ATOM 1335 C CA . GLU B 1 26 ? 7.379 -4.492 8.195 1 63.81 26 GLU B CA 1
ATOM 1336 C C . GLU B 1 26 ? 8.477 -4.156 9.203 1 63.81 26 GLU B C 1
ATOM 1338 O O . GLU B 1 26 ? 8.281 -3.312 10.086 1 63.81 26 GLU B O 1
ATOM 1343 N N . GLY B 1 27 ? 9.461 -4.969 9.461 1 54.34 27 GLY B N 1
ATOM 1344 C CA . GLY B 1 27 ? 10.602 -4.82 10.352 1 54.34 27 GLY B CA 1
ATOM 1345 C C . GLY B 1 27 ? 11.938 -4.949 9.641 1 54.34 27 GLY B C 1
ATOM 1346 O O . GLY B 1 27 ? 11.984 -5.145 8.43 1 54.34 27 GLY B O 1
ATOM 1347 N N . PRO B 1 28 ? 12.945 -4.543 10.477 1 47.53 28 PRO B N 1
ATOM 1348 C CA . PRO B 1 28 ? 14.289 -4.742 9.922 1 47.53 28 PRO B CA 1
ATOM 1349 C C . PRO B 1 28 ? 14.406 -6.035 9.125 1 47.53 28 PRO B C 1
ATOM 1351 O O . PRO B 1 28 ? 15.18 -6.102 8.164 1 47.53 28 PRO B O 1
ATOM 1354 N N . GLU B 1 29 ? 13.828 -7.047 9.688 1 44 29 GLU B N 1
ATOM 1355 C CA . GLU B 1 29 ? 13.938 -8.344 9.031 1 44 29 GLU B CA 1
ATOM 1356 C C . GLU B 1 29 ? 13.016 -8.43 7.82 1 44 29 GLU B C 1
ATOM 1358 O O . GLU B 1 29 ? 13.078 -9.391 7.047 1 44 29 GLU B O 1
ATOM 1363 N N . HIS B 1 30 ? 12.117 -7.57 7.715 1 47.78 30 HIS B N 1
ATOM 1364 C CA . HIS B 1 30 ? 11.164 -7.594 6.609 1 47.78 30 HIS B CA 1
ATOM 1365 C C . HIS B 1 30 ? 11.406 -6.434 5.652 1 47.78 30 HIS B C 1
ATOM 1367 O O . HIS B 1 30 ? 11.508 -5.281 6.078 1 47.78 30 HIS B O 1
ATOM 1373 N N . PRO B 1 31 ? 11.977 -6.766 4.496 1 49.69 31 PRO B N 1
ATOM 1374 C CA . PRO B 1 31 ? 12.367 -5.762 3.502 1 49.69 31 PRO B CA 1
ATOM 1375 C C . PRO B 1 31 ? 11.281 -4.723 3.248 1 49.69 31 PRO B C 1
ATOM 1377 O O . PRO B 1 31 ? 10.094 -5.008 3.445 1 49.69 31 PRO B O 1
ATOM 1380 N N . SER B 1 32 ? 11.742 -3.516 3.018 1 59.69 32 SER B N 1
ATOM 1381 C CA . SER B 1 32 ? 10.906 -2.412 2.566 1 59.69 32 SER B CA 1
ATOM 1382 C C . SER B 1 32 ? 9.898 -2.877 1.52 1 59.69 32 SER B C 1
ATOM 1384 O O . SER B 1 32 ? 10.086 -3.924 0.895 1 59.69 32 SER B O 1
ATOM 1386 N N . SER B 1 33 ? 8.844 -2.301 1.483 1 74.12 33 SER B N 1
ATOM 1387 C CA . SER B 1 33 ? 7.777 -2.549 0.515 1 74.12 33 SER B CA 1
ATOM 1388 C C . SER B 1 33 ? 8.344 -2.701 -0.895 1 74.12 33 SER B C 1
ATOM 1390 O O . SER B 1 33 ? 7.875 -3.541 -1.667 1 74.12 33 SER B O 1
ATOM 1392 N N . VAL B 1 34 ? 9.539 -2.121 -1.109 1 78.56 34 VAL B N 1
ATOM 1393 C CA . VAL B 1 34 ? 10.086 -2.166 -2.461 1 78.56 34 VAL B CA 1
ATOM 1394 C C . VAL B 1 34 ? 10.812 -3.494 -2.684 1 78.56 34 VAL B C 1
ATOM 1396 O O . VAL B 1 34 ? 10.688 -4.105 -3.748 1 78.56 34 VAL B O 1
ATOM 1399 N N . ALA B 1 35 ? 11.586 -3.932 -1.687 1 86.38 35 ALA B N 1
ATOM 1400 C CA . ALA B 1 35 ? 12.281 -5.215 -1.789 1 86.38 35 ALA B CA 1
ATOM 1401 C C . ALA B 1 35 ? 11.289 -6.359 -1.961 1 86.38 35 ALA B C 1
ATOM 1403 O O . ALA B 1 35 ? 11.516 -7.27 -2.762 1 86.38 35 ALA B O 1
ATOM 1404 N N . LEU B 1 36 ? 10.273 -6.301 -1.252 1 86.06 36 LEU B N 1
ATOM 1405 C CA . LEU B 1 36 ? 9.242 -7.324 -1.353 1 86.06 36 LEU B CA 1
ATOM 1406 C C . LEU B 1 36 ? 8.602 -7.316 -2.738 1 86.06 36 LEU B C 1
ATOM 1408 O O . LEU B 1 36 ? 8.32 -8.375 -3.303 1 86.06 36 LEU B O 1
ATOM 1412 N N . ALA B 1 37 ? 8.352 -6.168 -3.227 1 85.94 37 ALA B N 1
ATOM 1413 C CA . ALA B 1 37 ? 7.785 -6.035 -4.566 1 85.94 37 ALA B CA 1
ATOM 1414 C C . ALA B 1 37 ? 8.719 -6.633 -5.617 1 85.94 37 ALA B C 1
ATOM 1416 O O . ALA B 1 37 ? 8.266 -7.289 -6.555 1 85.94 37 ALA B O 1
ATOM 1417 N N . VAL B 1 38 ? 9.961 -6.398 -5.461 1 90.88 38 VAL B N 1
ATOM 1418 C CA . VAL B 1 38 ? 10.961 -6.934 -6.375 1 90.88 38 VAL B CA 1
ATOM 1419 C C . VAL B 1 38 ? 10.961 -8.461 -6.305 1 90.88 38 VAL B C 1
ATOM 1421 O O . VAL B 1 38 ? 10.898 -9.133 -7.336 1 90.88 38 VAL B O 1
ATOM 1424 N N . LEU B 1 39 ? 11.008 -8.969 -5.082 1 93.75 39 LEU B N 1
ATOM 1425 C CA . LEU B 1 39 ? 11.008 -10.414 -4.906 1 93.75 39 LEU B CA 1
ATOM 1426 C C . LEU B 1 39 ? 9.766 -11.047 -5.52 1 93.75 39 LEU B C 1
ATOM 1428 O O . LEU B 1 39 ? 9.844 -12.086 -6.176 1 93.75 39 LEU B O 1
ATOM 1432 N N . ARG B 1 40 ? 8.703 -10.445 -5.305 1 91.44 40 ARG B N 1
ATOM 1433 C CA . ARG B 1 40 ? 7.445 -10.961 -5.84 1 91.44 40 ARG B CA 1
ATOM 1434 C C . ARG B 1 40 ? 7.465 -10.977 -7.363 1 91.44 40 ARG B C 1
ATOM 1436 O O . ARG B 1 40 ? 7.066 -11.969 -7.984 1 91.44 40 ARG B O 1
ATOM 1443 N N . ARG B 1 41 ? 7.852 -9.859 -7.945 1 91.5 41 ARG B N 1
ATOM 1444 C CA . ARG B 1 41 ? 7.934 -9.773 -9.398 1 91.5 41 ARG B CA 1
ATOM 1445 C C . ARG B 1 41 ? 8.836 -10.867 -9.961 1 91.5 41 ARG B C 1
ATOM 1447 O O . ARG B 1 41 ? 8.5 -11.492 -10.969 1 91.5 41 ARG B O 1
ATOM 1454 N N . LEU B 1 42 ? 9.938 -11.047 -9.375 1 96.5 42 LEU B N 1
ATOM 1455 C CA . LEU B 1 42 ? 10.898 -12.039 -9.836 1 96.5 42 LEU B CA 1
ATOM 1456 C C . LEU B 1 42 ? 10.359 -13.453 -9.664 1 96.5 42 LEU B C 1
ATOM 1458 O O . LEU B 1 42 ? 10.578 -14.32 -10.508 1 96.5 42 LEU B O 1
ATOM 1462 N N . ALA B 1 43 ? 9.711 -13.695 -8.539 1 95.31 43 ALA B N 1
ATOM 1463 C CA . ALA B 1 43 ? 9.133 -15.008 -8.273 1 95.31 43 ALA B CA 1
ATOM 1464 C C . ALA B 1 43 ? 8.016 -15.328 -9.266 1 95.31 43 ALA B C 1
ATOM 1466 O O . ALA B 1 43 ? 7.906 -16.469 -9.727 1 95.31 43 ALA B O 1
ATOM 1467 N N . ASP B 1 44 ? 7.254 -14.375 -9.648 1 91.5 44 ASP B N 1
ATOM 1468 C CA . ASP B 1 44 ? 6.07 -14.57 -10.477 1 91.5 44 ASP B CA 1
ATOM 1469 C C . ASP B 1 44 ? 6.438 -14.625 -11.961 1 91.5 44 ASP B C 1
ATOM 1471 O O . ASP B 1 44 ? 5.855 -15.391 -12.727 1 91.5 44 ASP B O 1
ATOM 1475 N N . GLU B 1 45 ? 7.434 -13.773 -12.375 1 93.06 45 GLU B N 1
ATOM 1476 C CA . GLU B 1 45 ? 7.641 -13.562 -13.805 1 93.06 45 GLU B CA 1
ATOM 1477 C C . GLU B 1 45 ? 9.023 -14.039 -14.242 1 93.06 45 GLU B C 1
ATOM 1479 O O . GLU B 1 45 ? 9.344 -14.023 -15.43 1 93.06 45 GLU B O 1
ATOM 1484 N N . GLY B 1 46 ? 9.805 -14.406 -13.273 1 94.56 46 GLY B N 1
ATOM 1485 C CA . GLY B 1 46 ? 11.148 -14.852 -13.602 1 94.56 46 GLY B CA 1
ATOM 1486 C C . GLY B 1 46 ? 12.172 -13.727 -13.586 1 94.56 46 GLY B C 1
ATOM 1487 O O . GLY B 1 46 ? 11.867 -12.617 -13.148 1 94.56 46 GLY B O 1
ATOM 1488 N N . PRO B 1 47 ? 13.383 -14.047 -13.969 1 96.38 47 PRO B N 1
ATOM 1489 C CA . PRO B 1 47 ? 14.461 -13.055 -13.93 1 96.38 47 PRO B CA 1
ATOM 1490 C C . PRO B 1 47 ? 14.141 -11.805 -14.742 1 96.38 47 PRO B C 1
ATOM 1492 O O . PRO B 1 47 ? 13.43 -11.891 -15.75 1 96.38 47 PRO B O 1
ATOM 1495 N N . GLY B 1 48 ? 14.594 -10.625 -14.258 1 95.5 48 GLY B N 1
ATOM 1496 C CA . GLY B 1 48 ? 14.336 -9.352 -14.914 1 95.5 48 GLY B CA 1
ATOM 1497 C C . GLY B 1 48 ? 15.531 -8.414 -14.883 1 95.5 48 GLY B C 1
ATOM 1498 O O . GLY B 1 48 ? 16.469 -8.617 -14.109 1 95.5 48 GLY B O 1
ATOM 1499 N N . ARG B 1 49 ? 15.461 -7.391 -15.75 1 95.06 49 ARG B N 1
ATOM 1500 C CA . ARG B 1 49 ? 16.5 -6.367 -15.781 1 95.06 49 ARG B CA 1
ATOM 1501 C C . ARG B 1 49 ? 16.312 -5.363 -14.648 1 95.06 49 ARG B C 1
ATOM 1503 O O . ARG B 1 49 ? 15.188 -5.082 -14.242 1 95.06 49 ARG B O 1
ATOM 1510 N N . VAL B 1 50 ? 17.453 -4.867 -14.25 1 94.25 50 VAL B N 1
ATOM 1511 C CA . VAL B 1 50 ? 17.422 -3.859 -13.195 1 94.25 50 VAL B CA 1
ATOM 1512 C C . VAL B 1 50 ? 16.516 -2.701 -13.617 1 94.25 50 VAL B C 1
ATOM 1514 O O . VAL B 1 50 ? 15.758 -2.172 -12.805 1 94.25 50 VAL B O 1
ATOM 1517 N N . SER B 1 51 ? 16.562 -2.367 -14.867 1 93.38 51 SER B N 1
ATOM 1518 C CA . SER B 1 51 ? 15.773 -1.254 -15.383 1 93.38 51 SER B CA 1
ATOM 1519 C C . SER B 1 51 ? 14.281 -1.555 -15.297 1 93.38 51 SER B C 1
ATOM 1521 O O . SER B 1 51 ? 13.484 -0.671 -14.977 1 93.38 51 SER B O 1
ATOM 1523 N N . ASP B 1 52 ? 13.914 -2.764 -15.586 1 91.81 52 ASP B N 1
ATOM 1524 C CA . ASP B 1 52 ? 12.516 -3.176 -15.508 1 91.81 52 ASP B CA 1
ATOM 1525 C C . ASP B 1 52 ? 12.016 -3.156 -14.07 1 91.81 52 ASP B C 1
ATOM 1527 O O . ASP B 1 52 ? 10.883 -2.752 -13.805 1 91.81 52 ASP B O 1
ATOM 1531 N N . LEU B 1 53 ? 12.836 -3.584 -13.195 1 92.12 53 LEU B N 1
ATOM 1532 C CA . LEU B 1 53 ? 12.484 -3.609 -11.773 1 92.12 53 LEU B CA 1
ATOM 1533 C C . LEU B 1 53 ? 12.344 -2.193 -11.227 1 92.12 53 LEU B C 1
ATOM 1535 O O . LEU B 1 53 ? 11.453 -1.924 -10.414 1 92.12 53 LEU B O 1
ATOM 1539 N N . ALA B 1 54 ? 13.234 -1.312 -11.703 1 88.62 54 ALA B N 1
ATOM 1540 C CA . ALA B 1 54 ? 13.148 0.093 -11.32 1 88.62 54 ALA B CA 1
ATOM 1541 C C . ALA B 1 54 ? 11.828 0.711 -11.781 1 88.62 54 ALA B C 1
ATOM 1543 O O . ALA B 1 54 ? 11.156 1.404 -11.008 1 88.62 54 ALA B O 1
ATOM 1544 N N . ARG B 1 55 ? 11.43 0.372 -12.992 1 83.81 55 ARG B N 1
ATOM 1545 C CA . ARG B 1 55 ? 10.188 0.896 -13.562 1 83.81 55 ARG B CA 1
ATOM 1546 C C . ARG B 1 55 ? 8.977 0.383 -12.789 1 83.81 55 ARG B C 1
ATOM 1548 O O . ARG B 1 55 ? 8.062 1.15 -12.477 1 83.81 55 ARG B O 1
ATOM 1555 N N . LEU B 1 56 ? 9.031 -0.869 -12.484 1 77.81 56 LEU B N 1
ATOM 1556 C CA . LEU B 1 56 ? 7.938 -1.514 -11.766 1 77.81 56 LEU B CA 1
ATOM 1557 C C . LEU B 1 56 ? 7.711 -0.854 -10.414 1 77.81 56 LEU B C 1
ATOM 1559 O O . LEU B 1 56 ? 6.566 -0.701 -9.977 1 77.81 56 LEU B O 1
ATOM 1563 N N . THR B 1 57 ? 8.82 -0.497 -9.719 1 77.5 57 THR B N 1
ATOM 1564 C CA . THR B 1 57 ? 8.742 0.006 -8.352 1 77.5 57 THR B CA 1
ATOM 1565 C C . THR B 1 57 ? 8.797 1.53 -8.328 1 77.5 57 THR B C 1
ATOM 1567 O O . THR B 1 57 ? 8.812 2.143 -7.262 1 77.5 57 THR B O 1
ATOM 1570 N N . ARG B 1 58 ? 9 2.146 -9.523 1 75.94 58 ARG B N 1
ATOM 1571 C CA . ARG B 1 58 ? 9.109 3.596 -9.664 1 75.94 58 ARG B CA 1
ATOM 1572 C C . ARG B 1 58 ? 10.281 4.137 -8.844 1 75.94 58 ARG B C 1
ATOM 1574 O O . ARG B 1 58 ? 10.141 5.148 -8.148 1 75.94 58 ARG B O 1
ATOM 1581 N N . ALA B 1 59 ? 11.25 3.395 -8.797 1 78.31 59 ALA B N 1
ATOM 1582 C CA . ALA B 1 59 ? 12.516 3.799 -8.188 1 78.31 59 ALA B CA 1
ATOM 1583 C C . ALA B 1 59 ? 13.516 4.25 -9.242 1 78.31 59 ALA B C 1
ATOM 1585 O O . ALA B 1 59 ? 13.406 3.881 -10.414 1 78.31 59 ALA B O 1
ATOM 1586 N N . SER B 1 60 ? 14.438 5.09 -8.812 1 81.25 60 SER B N 1
ATOM 1587 C CA . SER B 1 60 ? 15.523 5.445 -9.711 1 81.25 60 SER B CA 1
ATOM 1588 C C . SER B 1 60 ? 16.422 4.242 -10 1 81.25 60 SER B C 1
ATOM 1590 O O . SER B 1 60 ? 16.516 3.322 -9.188 1 81.25 60 SER B O 1
ATOM 1592 N N . GLN B 1 61 ? 17.016 4.234 -11.148 1 90.12 61 GLN B N 1
ATOM 1593 C CA . GLN B 1 61 ? 17.891 3.133 -11.516 1 90.12 61 GLN B CA 1
ATOM 1594 C C . GLN B 1 61 ? 19.047 3.002 -10.516 1 90.12 61 GLN B C 1
ATOM 1596 O O . GLN B 1 61 ? 19.359 1.899 -10.062 1 90.12 61 GLN B O 1
ATOM 1601 N N . PRO B 1 62 ? 19.656 4.125 -10.148 1 89.19 62 PRO B N 1
ATOM 1602 C CA . PRO B 1 62 ? 20.703 3.988 -9.133 1 89.19 62 PRO B CA 1
ATOM 1603 C C . PRO B 1 62 ? 20.188 3.404 -7.82 1 89.19 62 PRO B C 1
ATOM 1605 O O . PRO B 1 62 ? 20.859 2.574 -7.203 1 89.19 62 PRO B O 1
ATOM 1608 N N . GLY B 1 63 ? 19.016 3.785 -7.426 1 87.56 63 GLY B N 1
ATOM 1609 C CA . GLY B 1 63 ? 18.422 3.24 -6.223 1 87.56 63 GLY B CA 1
ATOM 1610 C C . GLY B 1 63 ? 18.125 1.754 -6.32 1 87.56 63 GLY B C 1
ATOM 1611 O O . GLY B 1 63 ? 18.359 1.01 -5.363 1 87.56 63 GLY B O 1
ATOM 1612 N N . MET B 1 64 ? 17.641 1.375 -7.461 1 90.94 64 MET B N 1
ATOM 1613 C CA . MET B 1 64 ? 17.344 -0.037 -7.684 1 90.94 64 MET B CA 1
ATOM 1614 C C . MET B 1 64 ? 18.625 -0.863 -7.711 1 90.94 64 MET B C 1
ATOM 1616 O O . MET B 1 64 ? 18.672 -1.964 -7.156 1 90.94 64 MET B O 1
ATOM 1620 N N . THR B 1 65 ? 19.625 -0.31 -8.344 1 93.25 65 THR B N 1
ATOM 1621 C CA . THR B 1 65 ? 20.922 -0.984 -8.375 1 93.25 65 THR B CA 1
ATOM 1622 C C . THR B 1 65 ? 21.438 -1.218 -6.961 1 93.25 65 THR B C 1
ATOM 1624 O O . THR B 1 65 ? 21.906 -2.314 -6.637 1 93.25 65 THR B O 1
ATOM 1627 N N . GLN B 1 66 ? 21.312 -0.236 -6.18 1 91.94 66 GLN B N 1
ATOM 1628 C CA . GLN B 1 66 ? 21.766 -0.343 -4.797 1 91.94 66 GLN B CA 1
ATOM 1629 C C . GLN B 1 66 ? 20.938 -1.366 -4.023 1 91.94 66 GLN B C 1
ATOM 1631 O O . GLN B 1 66 ? 21.484 -2.16 -3.256 1 91.94 66 GLN B O 1
ATOM 1636 N N . LEU B 1 67 ? 19.688 -1.334 -4.203 1 89.75 67 LEU B N 1
ATOM 1637 C CA . LEU B 1 67 ? 18.812 -2.271 -3.52 1 89.75 67 LEU B CA 1
ATOM 1638 C C . LEU B 1 67 ? 19.125 -3.709 -3.926 1 89.75 67 LEU B C 1
ATOM 1640 O O . LEU B 1 67 ? 19.219 -4.59 -3.07 1 89.75 67 LEU B O 1
ATOM 1644 N N . ILE B 1 68 ? 19.266 -3.867 -5.215 1 94.5 68 ILE B N 1
ATOM 1645 C CA . ILE B 1 68 ? 19.578 -5.199 -5.719 1 94.5 68 ILE B CA 1
ATOM 1646 C C . ILE B 1 68 ? 20.922 -5.664 -5.141 1 94.5 68 ILE B C 1
ATOM 1648 O O . ILE B 1 68 ? 21.062 -6.828 -4.766 1 94.5 68 ILE B O 1
ATOM 1652 N N . GLY B 1 69 ? 21.859 -4.734 -5.141 1 95.44 69 GLY B N 1
ATOM 1653 C CA . GLY B 1 69 ? 23.125 -5.066 -4.531 1 95.44 69 GLY B CA 1
ATOM 1654 C C . GLY B 1 69 ? 23 -5.527 -3.09 1 95.44 69 GLY B C 1
ATOM 1655 O O . GLY B 1 69 ? 23.625 -6.516 -2.691 1 95.44 69 GLY B O 1
ATOM 1656 N N . ARG B 1 70 ? 22.219 -4.93 -2.305 1 92.62 70 ARG B N 1
ATOM 1657 C CA . ARG B 1 70 ? 22 -5.301 -0.912 1 92.62 70 ARG B CA 1
ATOM 1658 C C . ARG B 1 70 ? 21.297 -6.652 -0.813 1 92.62 70 ARG B C 1
ATOM 1660 O O . ARG B 1 70 ? 21.641 -7.477 0.033 1 92.62 70 ARG B O 1
ATOM 1667 N N . MET B 1 71 ? 20.328 -6.852 -1.648 1 94 71 MET B N 1
ATOM 1668 C CA . MET B 1 71 ? 19.578 -8.102 -1.652 1 94 71 MET B CA 1
ATOM 1669 C C . MET B 1 71 ? 20.453 -9.273 -2.064 1 94 71 MET B C 1
ATOM 1671 O O . MET B 1 71 ? 20.281 -10.391 -1.566 1 94 71 MET B O 1
ATOM 1675 N N . GLU B 1 72 ? 21.328 -8.953 -2.947 1 96.88 72 GLU B N 1
ATOM 1676 C CA . GLU B 1 72 ? 22.266 -9.984 -3.383 1 96.88 72 GLU B CA 1
ATOM 1677 C C . GLU B 1 72 ? 23.219 -10.367 -2.256 1 96.88 72 GLU B C 1
ATOM 1679 O O . GLU B 1 72 ? 23.469 -11.555 -2.029 1 96.88 72 GLU B O 1
ATOM 1684 N N . ARG B 1 73 ? 23.703 -9.383 -1.562 1 96.25 73 ARG B N 1
ATOM 1685 C CA . ARG B 1 73 ? 24.594 -9.625 -0.429 1 96.25 73 ARG B CA 1
ATOM 1686 C C . ARG B 1 73 ? 23.875 -10.422 0.659 1 96.25 73 ARG B C 1
ATOM 1688 O O . ARG B 1 73 ? 24.516 -11.227 1.352 1 96.25 73 ARG B O 1
ATOM 1695 N N . SER B 1 74 ? 22.578 -10.289 0.738 1 94.12 74 SER B N 1
ATOM 1696 C CA . SER B 1 74 ? 21.781 -10.992 1.746 1 94.12 74 SER B CA 1
ATOM 1697 C C . SER B 1 74 ? 21.312 -12.344 1.233 1 94.12 74 SER B C 1
ATOM 1699 O O . SER B 1 74 ? 20.578 -13.055 1.927 1 94.12 74 SER B O 1
ATOM 1701 N N . GLY B 1 75 ? 21.641 -12.664 -0.014 1 96.69 75 GLY B N 1
ATOM 1702 C CA . GLY B 1 75 ? 21.375 -13.977 -0.583 1 96.69 75 GLY B CA 1
ATOM 1703 C C . GLY B 1 75 ? 19.953 -14.117 -1.101 1 96.69 75 GLY B C 1
ATOM 1704 O O . GLY B 1 75 ? 19.484 -15.227 -1.348 1 96.69 75 GLY B O 1
ATOM 1705 N N . LEU B 1 76 ? 19.203 -13.055 -1.273 1 96.62 76 LEU B N 1
ATOM 1706 C CA . LEU B 1 76 ? 17.797 -13.094 -1.652 1 96.62 76 LEU B CA 1
ATOM 1707 C C . LEU B 1 76 ? 17.641 -13.125 -3.168 1 96.62 76 LEU B C 1
ATOM 1709 O O . LEU B 1 76 ? 16.641 -13.625 -3.686 1 96.62 76 LEU B O 1
ATOM 1713 N N . VAL B 1 77 ? 18.594 -12.469 -3.82 1 97.81 77 VAL B N 1
ATOM 1714 C CA . VAL B 1 77 ? 18.594 -12.461 -5.281 1 97.81 77 VAL B CA 1
ATOM 1715 C C . VAL B 1 77 ? 20 -12.797 -5.797 1 97.81 77 VAL B C 1
ATOM 1717 O O . VAL B 1 77 ? 20.953 -12.852 -5.023 1 97.81 77 VAL B O 1
ATOM 1720 N N . GLN B 1 78 ? 20.094 -13.055 -7.094 1 98.06 78 GLN B N 1
ATOM 1721 C CA . GLN B 1 78 ? 21.359 -13.305 -7.773 1 98.06 78 GLN B CA 1
ATOM 1722 C C . GLN B 1 78 ? 21.344 -12.758 -9.203 1 98.06 78 GLN B C 1
ATOM 1724 O O . GLN B 1 78 ? 20.281 -12.727 -9.836 1 98.06 78 GLN B O 1
ATOM 1729 N N . ARG B 1 79 ? 22.516 -12.305 -9.594 1 96 79 ARG B N 1
ATOM 1730 C CA . ARG B 1 79 ? 22.641 -11.914 -11 1 96 79 ARG B CA 1
ATOM 1731 C C . ARG B 1 79 ? 22.891 -13.125 -11.891 1 96 79 ARG B C 1
ATOM 1733 O O . ARG B 1 79 ? 23.625 -14.039 -11.516 1 96 79 ARG B O 1
ATOM 1740 N N . VAL B 1 80 ? 22.172 -13.125 -12.945 1 93.06 80 VAL B N 1
ATOM 1741 C CA . VAL B 1 80 ? 22.266 -14.242 -13.867 1 93.06 80 VAL B CA 1
ATOM 1742 C C . VAL B 1 80 ? 22.516 -13.727 -15.289 1 93.06 80 VAL B C 1
ATOM 1744 O O . VAL B 1 80 ? 22.031 -12.648 -15.648 1 93.06 80 VAL B O 1
ATOM 1747 N N . PRO B 1 81 ? 23.25 -14.484 -16.078 1 90.69 81 PRO B N 1
ATOM 1748 C CA . PRO B 1 81 ? 23.453 -14.062 -17.469 1 90.69 81 PRO B CA 1
ATOM 1749 C C . PRO B 1 81 ? 22.156 -14 -18.266 1 90.69 81 PRO B C 1
ATOM 1751 O O . PRO B 1 81 ? 21.281 -14.836 -18.078 1 90.69 81 PRO B O 1
ATOM 1754 N N . ASP B 1 82 ? 22.016 -12.977 -19.031 1 89.06 82 ASP B N 1
ATOM 1755 C CA . ASP B 1 82 ? 20.891 -12.875 -19.953 1 89.06 82 ASP B CA 1
ATOM 1756 C C . ASP B 1 82 ? 21.047 -13.836 -21.125 1 89.06 82 ASP B C 1
ATOM 1758 O O . ASP B 1 82 ? 21.984 -13.711 -21.906 1 89.06 82 ASP B O 1
ATOM 1762 N N . PRO B 1 83 ? 20.203 -14.695 -21.25 1 85.88 83 PRO B N 1
ATOM 1763 C CA . PRO B 1 83 ? 20.328 -15.648 -22.344 1 85.88 83 PRO B CA 1
ATOM 1764 C C . PRO B 1 83 ? 20.141 -15.008 -23.719 1 85.88 83 PRO B C 1
ATOM 1766 O O . PRO B 1 83 ? 20.609 -15.539 -24.719 1 85.88 83 PRO B O 1
ATOM 1769 N N . THR B 1 84 ? 19.484 -13.906 -23.734 1 87.75 84 THR B N 1
ATOM 1770 C CA . THR B 1 84 ? 19.141 -13.258 -25 1 87.75 84 THR B CA 1
ATOM 1771 C C . THR B 1 84 ? 20.172 -12.172 -25.344 1 87.75 84 THR B C 1
ATOM 1773 O O . THR B 1 84 ? 20.141 -11.617 -26.438 1 87.75 84 THR B O 1
ATOM 1776 N N . ASP B 1 85 ? 20.906 -11.789 -24.406 1 82.38 85 ASP B N 1
ATOM 1777 C CA . ASP B 1 85 ? 21.922 -10.75 -24.562 1 82.38 85 ASP B CA 1
ATOM 1778 C C . ASP B 1 85 ? 23.234 -11.164 -23.906 1 82.38 85 ASP B C 1
ATOM 1780 O O . ASP B 1 85 ? 23.375 -11.102 -22.688 1 82.38 85 ASP B O 1
ATOM 1784 N N . GLY B 1 86 ? 24.188 -11.617 -24.734 1 77.69 86 GLY B N 1
ATOM 1785 C CA . GLY B 1 86 ? 25.453 -12.125 -24.234 1 77.69 86 GLY B CA 1
ATOM 1786 C C . GLY B 1 86 ? 26.109 -11.211 -23.219 1 77.69 86 GLY B C 1
ATOM 1787 O O . GLY B 1 86 ? 26.797 -11.68 -22.312 1 77.69 86 GLY B O 1
ATOM 1788 N N . ARG B 1 87 ? 25.828 -9.992 -23.172 1 83.75 87 ARG B N 1
ATOM 1789 C CA . ARG B 1 87 ? 26.469 -9.055 -22.25 1 83.75 87 ARG B CA 1
ATOM 1790 C C . ARG B 1 87 ? 25.484 -8.57 -21.188 1 83.75 87 ARG B C 1
ATOM 1792 O O . ARG B 1 87 ? 25.875 -7.875 -20.25 1 83.75 87 ARG B O 1
ATOM 1799 N N . GLY B 1 88 ? 24.359 -9.117 -21.375 1 87.75 88 GLY B N 1
ATOM 1800 C CA . GLY B 1 88 ? 23.344 -8.625 -20.469 1 87.75 88 GLY B CA 1
ATOM 1801 C C . GLY B 1 88 ? 23.234 -9.422 -19.188 1 87.75 88 GLY B C 1
ATOM 1802 O O . GLY B 1 88 ? 23.641 -10.594 -19.141 1 87.75 88 GLY B O 1
ATOM 1803 N N . VAL B 1 89 ? 22.906 -8.75 -18.109 1 92.75 89 VAL B N 1
ATOM 1804 C CA . VAL B 1 89 ? 22.734 -9.391 -16.797 1 92.75 89 VAL B CA 1
ATOM 1805 C C . VAL B 1 89 ? 21.297 -9.203 -16.312 1 92.75 89 VAL B C 1
ATOM 1807 O O . VAL B 1 89 ? 20.719 -8.133 -16.484 1 92.75 89 VAL B O 1
ATOM 1810 N N . LEU B 1 90 ? 20.734 -10.305 -15.867 1 96.81 90 LEU B N 1
ATOM 1811 C CA . LEU B 1 90 ? 19.406 -10.289 -15.25 1 96.81 90 LEU B CA 1
ATOM 1812 C C . LEU B 1 90 ? 19.516 -10.539 -13.75 1 96.81 90 LEU B C 1
ATOM 1814 O O . LEU B 1 90 ? 20.547 -10.992 -13.258 1 96.81 90 LEU B O 1
ATOM 1818 N N . VAL B 1 91 ? 18.453 -10.156 -13.094 1 98 91 VAL B N 1
ATOM 1819 C CA . VAL B 1 91 ? 18.328 -10.445 -11.664 1 98 91 VAL B CA 1
ATOM 1820 C C . VAL B 1 91 ? 17.266 -11.531 -11.453 1 98 91 VAL B C 1
ATOM 1822 O O . VAL B 1 91 ? 16.172 -11.461 -12.016 1 98 91 VAL B O 1
ATOM 1825 N N . GLY B 1 92 ? 17.625 -12.555 -10.703 1 97.75 92 GLY B N 1
ATOM 1826 C CA . GLY B 1 92 ? 16.688 -13.594 -10.328 1 97.75 9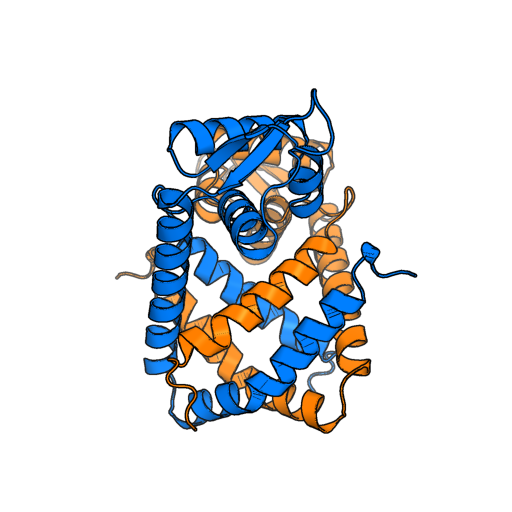2 GLY B CA 1
ATOM 1827 C C . GLY B 1 92 ? 16.547 -13.781 -8.828 1 97.75 92 GLY B C 1
ATOM 1828 O O . GLY B 1 92 ? 17.422 -13.367 -8.07 1 97.75 92 GLY B O 1
ATOM 1829 N N . VAL B 1 93 ? 15.438 -14.359 -8.438 1 97.69 93 VAL B N 1
ATOM 1830 C CA . VAL B 1 93 ? 15.211 -14.641 -7.023 1 97.69 93 VAL B CA 1
ATOM 1831 C C . VAL B 1 93 ? 15.844 -15.984 -6.656 1 97.69 93 VAL B C 1
ATOM 1833 O O . VAL B 1 93 ? 15.805 -16.938 -7.449 1 97.69 93 VAL B O 1
ATOM 1836 N N . THR B 1 94 ? 16.453 -16.062 -5.477 1 98 94 THR B N 1
ATOM 1837 C CA . THR B 1 94 ? 17.016 -17.312 -4.984 1 98 94 THR B CA 1
ATOM 1838 C C . THR B 1 94 ? 15.992 -18.094 -4.18 1 98 94 THR B C 1
ATOM 1840 O O . THR B 1 94 ? 14.875 -17.625 -3.969 1 98 94 THR B O 1
ATOM 1843 N N . GLY B 1 95 ? 16.375 -19.375 -3.801 1 97.38 95 GLY B N 1
ATOM 1844 C CA . GLY B 1 95 ? 15.547 -20.125 -2.871 1 97.38 95 GLY B CA 1
ATOM 1845 C C . GLY B 1 95 ? 15.289 -19.391 -1.569 1 97.38 95 GLY B C 1
ATOM 1846 O O . GLY B 1 95 ? 14.172 -19.391 -1.054 1 97.38 95 GLY B O 1
ATOM 1847 N N . ALA B 1 96 ? 16.328 -18.781 -1.065 1 96.56 96 ALA B N 1
ATOM 1848 C CA . ALA B 1 96 ? 16.203 -18 0.163 1 96.56 96 ALA B CA 1
ATOM 1849 C C . ALA B 1 96 ? 15.266 -16.812 -0.029 1 96.56 96 ALA B C 1
ATOM 1851 O O . ALA B 1 96 ? 14.5 -16.469 0.875 1 96.56 96 ALA B O 1
ATOM 1852 N N . GLY B 1 97 ? 15.336 -16.188 -1.205 1 95.56 97 GLY B N 1
ATOM 1853 C CA . GLY B 1 97 ? 14.438 -15.094 -1.518 1 95.56 97 GLY B CA 1
ATOM 1854 C C . GLY B 1 97 ? 12.977 -15.523 -1.563 1 95.56 97 GLY B C 1
ATOM 1855 O O . GLY B 1 97 ? 12.109 -14.82 -1.042 1 95.56 97 GLY B O 1
ATOM 1856 N N . ARG B 1 98 ? 12.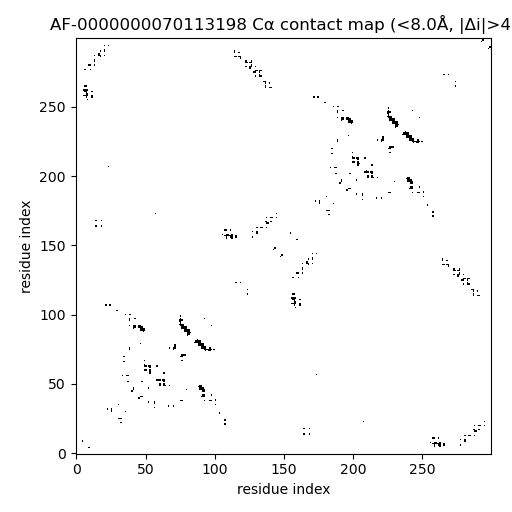734 -16.688 -2.109 1 96 98 ARG B N 1
ATOM 1857 C CA . ARG B 1 98 ? 11.383 -17.234 -2.178 1 96 98 ARG B CA 1
ATOM 1858 C C . ARG B 1 98 ? 10.859 -17.578 -0.789 1 96 98 ARG B C 1
ATOM 1860 O O . ARG B 1 98 ? 9.68 -17.359 -0.492 1 96 98 ARG B O 1
ATOM 1867 N N . GLN B 1 99 ? 11.734 -18.109 -0.018 1 94.81 99 GLN B N 1
ATOM 1868 C CA . GLN B 1 99 ? 11.344 -18.453 1.342 1 94.81 99 GLN B CA 1
ATOM 1869 C C . GLN B 1 99 ? 11.008 -17.219 2.16 1 94.81 99 GLN B C 1
ATOM 1871 O O . GLN B 1 99 ? 10.039 -17.203 2.924 1 94.81 99 GLN B O 1
ATOM 1876 N N . MET B 1 100 ? 11.797 -16.203 1.986 1 91 100 MET B N 1
ATOM 1877 C CA . MET B 1 100 ? 11.531 -14.945 2.689 1 91 100 MET B CA 1
ATOM 1878 C C . MET B 1 100 ? 10.188 -14.359 2.273 1 91 100 MET B C 1
ATOM 1880 O O . MET B 1 100 ? 9.422 -13.891 3.117 1 91 100 MET B O 1
ATOM 1884 N N . LEU B 1 101 ? 9.938 -14.367 1.019 1 90.81 101 LEU B N 1
ATOM 1885 C CA . LEU B 1 101 ? 8.664 -13.891 0.494 1 90.81 101 LEU B CA 1
ATOM 1886 C C . LEU B 1 101 ? 7.504 -14.68 1.091 1 90.81 101 LEU B C 1
ATOM 1888 O O . LEU B 1 101 ? 6.539 -14.086 1.584 1 90.81 101 LEU B O 1
ATOM 1892 N N . ALA B 1 102 ? 7.617 -15.992 1.105 1 91.56 102 ALA B N 1
ATOM 1893 C CA . ALA B 1 102 ? 6.57 -16.875 1.621 1 91.56 102 ALA B CA 1
ATOM 1894 C C . ALA B 1 102 ? 6.328 -16.625 3.107 1 91.56 102 ALA B C 1
ATOM 1896 O O . ALA B 1 102 ? 5.18 -16.562 3.555 1 91.56 102 ALA B O 1
ATOM 1897 N N . ARG B 1 103 ? 7.395 -16.484 3.82 1 91 103 ARG B N 1
ATOM 1898 C CA . ARG B 1 103 ? 7.285 -16.234 5.258 1 91 103 ARG B CA 1
ATOM 1899 C C . ARG B 1 103 ? 6.617 -14.891 5.535 1 91 103 ARG B C 1
ATOM 1901 O O . ARG B 1 103 ? 5.809 -14.773 6.461 1 91 103 ARG B O 1
ATOM 1908 N N . THR B 1 104 ? 6.988 -13.906 4.781 1 87.56 104 THR B N 1
ATOM 1909 C CA . THR B 1 104 ? 6.406 -12.578 4.957 1 87.56 104 THR B CA 1
ATOM 1910 C C . THR B 1 104 ? 4.906 -12.602 4.676 1 87.56 104 THR B C 1
ATOM 1912 O O . THR B 1 104 ? 4.113 -12.094 5.469 1 87.56 104 THR B O 1
ATOM 1915 N N . TYR B 1 105 ? 4.5 -13.25 3.592 1 88.5 105 TYR B N 1
ATOM 1916 C CA . TYR B 1 105 ? 3.086 -13.336 3.238 1 88.5 105 TYR B CA 1
ATOM 1917 C C . TYR B 1 105 ? 2.314 -14.156 4.266 1 88.5 105 TYR B C 1
ATOM 1919 O O . TYR B 1 105 ? 1.164 -13.844 4.582 1 88.5 105 TYR B O 1
ATOM 1927 N N . ALA B 1 106 ? 2.955 -15.203 4.75 1 91 106 ALA B N 1
ATOM 1928 C CA . ALA B 1 106 ? 2.324 -16 5.801 1 91 106 ALA B CA 1
ATOM 1929 C C . ALA B 1 106 ? 2.084 -15.164 7.051 1 91 106 ALA B C 1
ATOM 1931 O O . ALA B 1 106 ? 1.029 -15.266 7.684 1 91 106 ALA B O 1
ATOM 1932 N N . HIS B 1 107 ? 3.057 -14.336 7.379 1 89.69 107 HIS B N 1
ATOM 1933 C CA . HIS B 1 107 ? 2.926 -13.461 8.539 1 89.69 107 HIS B CA 1
ATOM 1934 C C . HIS B 1 107 ? 1.794 -12.453 8.336 1 89.69 107 HIS B C 1
ATOM 1936 O O . HIS B 1 107 ? 1.004 -12.219 9.25 1 89.69 107 HIS B O 1
ATOM 1942 N N . TYR B 1 108 ? 1.704 -11.891 7.16 1 89.12 108 TYR B N 1
ATOM 1943 C CA . TYR B 1 108 ? 0.631 -10.953 6.852 1 89.12 108 TYR B CA 1
ATOM 1944 C C . TYR B 1 108 ? -0.73 -11.633 6.949 1 89.12 108 TYR B C 1
ATOM 1946 O O . TYR B 1 108 ? -1.66 -11.086 7.551 1 89.12 108 TYR B O 1
ATOM 1954 N N . ALA B 1 109 ? -0.839 -12.805 6.355 1 92.69 109 ALA B N 1
ATOM 1955 C CA . ALA B 1 109 ? -2.1 -13.547 6.367 1 92.69 109 ALA B CA 1
ATOM 1956 C C . ALA B 1 109 ? -2.518 -13.898 7.793 1 92.69 109 ALA B C 1
ATOM 1958 O O . ALA B 1 109 ? -3.688 -13.758 8.156 1 92.69 109 ALA B O 1
ATOM 1959 N N . GLU B 1 110 ? -1.559 -14.297 8.555 1 92.69 110 GLU B N 1
ATOM 1960 C CA . GLU B 1 110 ? -1.832 -14.641 9.953 1 92.69 110 GLU B CA 1
ATOM 1961 C C . GLU B 1 110 ? -2.311 -13.414 10.727 1 92.69 110 GLU B C 1
ATOM 1963 O O . GLU B 1 110 ? -3.197 -13.523 11.578 1 92.69 110 GLU B O 1
ATOM 1968 N N . THR B 1 111 ? -1.677 -12.352 10.484 1 91 111 THR B N 1
ATOM 1969 C CA . THR B 1 111 ? -2.078 -11.109 11.141 1 91 111 THR B CA 1
ATOM 1970 C C . THR B 1 111 ? -3.508 -10.734 10.766 1 91 111 THR B C 1
ATOM 1972 O O . THR B 1 111 ? -4.312 -10.391 11.633 1 91 111 THR B O 1
ATOM 1975 N N . LEU B 1 112 ? -3.848 -10.812 9.492 1 93 112 LEU B N 1
ATOM 1976 C CA . LEU B 1 112 ? -5.211 -10.547 9.047 1 93 112 LEU B CA 1
ATOM 1977 C C . LEU B 1 112 ? -6.191 -11.531 9.672 1 93 112 LEU B C 1
ATOM 1979 O O . LEU B 1 112 ? -7.309 -11.148 10.039 1 93 112 LEU B O 1
ATOM 1983 N N . ASP B 1 113 ? -5.77 -12.812 9.766 1 94.75 113 ASP B N 1
ATOM 1984 C CA . ASP B 1 113 ? -6.613 -13.812 10.406 1 94.75 113 ASP B CA 1
ATOM 1985 C C . ASP B 1 113 ? -6.953 -13.414 11.836 1 94.75 113 ASP B C 1
ATOM 1987 O O . ASP B 1 113 ? -8.094 -13.555 12.273 1 94.75 113 ASP B O 1
ATOM 1991 N N . ARG B 1 114 ? -5.922 -12.875 12.531 1 93.31 114 ARG B N 1
ATOM 1992 C CA . ARG B 1 114 ? -6.148 -12.422 13.898 1 93.31 114 ARG B CA 1
ATOM 1993 C C . ARG B 1 114 ? -7.133 -11.258 13.938 1 93.31 114 ARG B C 1
ATOM 1995 O O . ARG B 1 114 ? -7.957 -11.164 14.852 1 93.31 114 ARG B O 1
ATOM 2002 N N . LEU B 1 115 ? -7.078 -10.391 13.008 1 92.5 115 LEU B N 1
ATOM 2003 C CA . LEU B 1 115 ? -8.031 -9.289 12.938 1 92.5 115 LEU B CA 1
ATOM 2004 C C . LEU B 1 115 ? -9.445 -9.805 12.695 1 92.5 115 LEU B C 1
ATOM 2006 O O . LEU B 1 115 ? -10.398 -9.312 13.297 1 92.5 115 LEU B O 1
ATOM 2010 N N . PHE B 1 116 ? -9.562 -10.781 11.781 1 94.31 116 PHE B N 1
ATOM 2011 C CA . PHE B 1 116 ? -10.859 -11.383 11.5 1 94.31 116 PHE B CA 1
ATOM 2012 C C . PHE B 1 116 ? -11.469 -11.977 12.766 1 94.31 116 PHE B C 1
ATOM 2014 O O . PHE B 1 116 ? -12.68 -11.945 12.961 1 94.31 116 PHE B O 1
ATOM 2021 N N . GLU B 1 117 ? -10.633 -12.547 13.586 1 94.06 117 GLU B N 1
ATOM 2022 C CA . GLU B 1 117 ? -11.094 -13.18 14.82 1 94.06 117 GLU B CA 1
ATOM 2023 C C . GLU B 1 117 ? -11.719 -12.156 15.766 1 94.06 117 GLU B C 1
ATOM 2025 O O . GLU B 1 117 ? -12.469 -12.523 16.672 1 94.06 117 GLU B O 1
ATOM 2030 N N . ARG B 1 118 ? -11.406 -10.898 15.547 1 92.94 118 ARG B N 1
ATOM 2031 C CA . ARG B 1 118 ? -11.922 -9.836 16.406 1 92.94 118 ARG B CA 1
ATOM 2032 C C . ARG B 1 118 ? -13.25 -9.305 15.867 1 92.94 118 ARG B C 1
ATOM 2034 O O . ARG B 1 118 ? -13.891 -8.477 16.516 1 92.94 118 ARG B O 1
ATOM 2041 N N . LEU B 1 119 ? -13.633 -9.758 14.734 1 94.25 119 LEU B N 1
ATOM 2042 C CA . LEU B 1 119 ? -14.883 -9.312 14.125 1 94.25 119 LEU B CA 1
ATOM 2043 C C . LEU B 1 119 ? -16.031 -10.242 14.508 1 94.25 119 LEU B C 1
ATOM 2045 O O . LEU B 1 119 ? -15.812 -11.414 14.805 1 94.25 119 LEU B O 1
ATOM 2049 N N . GLN B 1 120 ? -17.219 -9.68 14.461 1 95 120 GLN B N 1
ATOM 2050 C CA . GLN B 1 120 ? -18.391 -10.531 14.516 1 95 120 GLN B CA 1
ATOM 2051 C C . GLN B 1 120 ? -18.484 -11.43 13.289 1 95 120 GLN B C 1
ATOM 2053 O O . GLN B 1 120 ? -18.062 -11.047 12.195 1 95 120 GLN B O 1
ATOM 2058 N N . PRO B 1 121 ? -19 -12.656 13.414 1 94 121 PRO B N 1
ATOM 2059 C CA . PRO B 1 121 ? -19.094 -13.602 12.297 1 94 121 PRO B CA 1
ATOM 2060 C C . PRO B 1 121 ? -19.781 -13 11.078 1 94 121 PRO B C 1
ATOM 2062 O O . PRO B 1 121 ? -19.359 -13.25 9.938 1 94 121 PRO B O 1
ATOM 2065 N N . ASP B 1 122 ? -20.75 -12.133 11.32 1 95.06 122 ASP B N 1
ATOM 2066 C CA . ASP B 1 122 ? -21.469 -11.523 10.211 1 95.06 122 ASP B CA 1
ATOM 2067 C C . ASP B 1 122 ? -20.562 -10.602 9.398 1 95.06 122 ASP B C 1
ATOM 2069 O O . ASP B 1 122 ? -20.688 -10.523 8.172 1 95.06 122 ASP B O 1
ATOM 2073 N N . ASP B 1 123 ? -19.703 -9.93 10.117 1 94.56 123 ASP B N 1
ATOM 2074 C CA . ASP B 1 123 ? -18.75 -9.055 9.445 1 94.56 123 ASP B CA 1
ATOM 2075 C C . ASP B 1 123 ? -17.766 -9.859 8.609 1 94.56 123 ASP B C 1
ATOM 2077 O O . ASP B 1 123 ? -17.484 -9.5 7.461 1 94.56 123 ASP B O 1
ATOM 2081 N N . SER B 1 124 ? -17.297 -10.938 9.18 1 94.44 124 SER B N 1
ATOM 2082 C CA . SER B 1 124 ? -16.375 -11.805 8.453 1 94.44 124 SER B CA 1
ATOM 2083 C C . SER B 1 124 ? -17.016 -12.352 7.184 1 94.44 124 SER B C 1
ATOM 2085 O O . SER B 1 124 ? -16.406 -12.336 6.109 1 94.44 124 SER B O 1
ATOM 2087 N N . ASP B 1 125 ? -18.234 -12.742 7.355 1 94.5 125 ASP B N 1
ATOM 2088 C CA . ASP B 1 125 ? -18.953 -13.297 6.219 1 94.5 125 ASP B CA 1
ATOM 2089 C C . ASP B 1 125 ? -19.172 -12.25 5.133 1 94.5 125 ASP B C 1
ATOM 2091 O O . ASP B 1 125 ? -19.062 -12.555 3.941 1 94.5 125 ASP B O 1
ATOM 2095 N N . ALA B 1 126 ? -19.516 -11.07 5.535 1 94.94 126 ALA B N 1
ATOM 2096 C CA . ALA B 1 126 ? -19.734 -9.984 4.582 1 94.94 126 ALA B CA 1
ATOM 2097 C C . ALA B 1 126 ? -18.484 -9.719 3.754 1 94.94 126 ALA B C 1
ATOM 2099 O O . ALA B 1 126 ? -18.562 -9.531 2.539 1 94.94 126 ALA B O 1
ATOM 2100 N N . ILE B 1 127 ? -17.312 -9.734 4.367 1 95.25 127 ILE B N 1
ATOM 2101 C CA . ILE B 1 127 ? -16.047 -9.484 3.688 1 95.25 127 ILE B CA 1
ATOM 2102 C C . ILE B 1 127 ? -15.758 -10.625 2.713 1 95.25 127 ILE B C 1
ATOM 2104 O O . ILE B 1 127 ? -15.438 -10.391 1.547 1 95.25 127 ILE B O 1
ATOM 2108 N N . LEU B 1 128 ? -15.938 -11.836 3.234 1 94.38 128 LEU B N 1
ATOM 2109 C CA . LEU B 1 128 ? -15.633 -12.992 2.402 1 94.38 128 LEU B CA 1
ATOM 2110 C C . LEU B 1 128 ? -16.562 -13.055 1.19 1 94.38 128 LEU B C 1
ATOM 2112 O O . LEU B 1 128 ? -16.125 -13.398 0.09 1 94.38 128 LEU B O 1
ATOM 2116 N N . ARG B 1 129 ? -17.781 -12.648 1.355 1 94.12 129 ARG B N 1
ATOM 2117 C CA . ARG B 1 129 ? -18.75 -12.648 0.261 1 94.12 129 ARG B CA 1
ATOM 2118 C C . ARG B 1 129 ? -18.391 -11.594 -0.782 1 94.12 129 ARG B C 1
ATOM 2120 O O . ARG B 1 129 ? -18.734 -11.727 -1.954 1 94.12 129 ARG B O 1
ATOM 2127 N N . ALA B 1 130 ? -17.703 -10.602 -0.372 1 95.81 130 ALA B N 1
ATOM 2128 C CA . ALA B 1 130 ? -17.375 -9.5 -1.273 1 95.81 130 ALA B CA 1
ATOM 2129 C C . ALA B 1 130 ? -16.062 -9.766 -2.004 1 95.81 130 ALA B C 1
ATOM 2131 O O . ALA B 1 130 ? -15.719 -9.062 -2.959 1 95.81 130 ALA B O 1
ATOM 2132 N N . LEU B 1 131 ? -15.289 -10.805 -1.598 1 95 131 LEU B N 1
ATOM 2133 C CA . LEU B 1 131 ? -13.93 -11.023 -2.086 1 95 131 LEU B CA 1
ATOM 2134 C C . LEU B 1 131 ? -13.922 -11.242 -3.596 1 95 131 LEU B C 1
ATOM 2136 O O . LEU B 1 131 ? -13.086 -10.688 -4.305 1 95 131 LEU B O 1
ATOM 2140 N N . PRO B 1 132 ? -14.898 -12 -4.145 1 94 132 PRO B N 1
ATOM 2141 C CA . PRO B 1 132 ? -14.898 -12.148 -5.602 1 94 132 PRO B CA 1
ATOM 2142 C C . PRO B 1 132 ? -15.062 -10.82 -6.332 1 94 132 PRO B C 1
ATOM 2144 O O . PRO B 1 132 ? -14.375 -10.562 -7.324 1 94 132 PRO B O 1
ATOM 2147 N N . ALA B 1 133 ? -15.961 -10 -5.84 1 94.94 133 ALA B N 1
ATOM 2148 C CA . ALA B 1 133 ? -16.172 -8.688 -6.438 1 94.94 133 ALA B CA 1
ATOM 2149 C C . ALA B 1 133 ? -14.93 -7.809 -6.289 1 94.94 133 ALA B C 1
ATOM 2151 O O . ALA B 1 133 ? -14.555 -7.094 -7.223 1 94.94 133 ALA B O 1
ATOM 2152 N N . LEU B 1 134 ? -14.281 -7.852 -5.137 1 94.69 134 LEU B N 1
ATOM 2153 C CA . LEU B 1 134 ? -13.055 -7.098 -4.895 1 94.69 134 LEU B CA 1
ATOM 2154 C C . LEU B 1 134 ? -11.938 -7.57 -5.816 1 94.69 134 LEU B C 1
ATOM 2156 O O . LEU B 1 134 ? -11.148 -6.762 -6.309 1 94.69 134 LEU B O 1
ATOM 2160 N N . THR B 1 135 ? -11.898 -8.859 -6.035 1 92.94 135 THR B N 1
ATOM 2161 C CA . THR B 1 135 ? -10.922 -9.43 -6.949 1 92.94 135 THR B CA 1
ATOM 2162 C C . THR B 1 135 ? -11.141 -8.914 -8.367 1 92.94 135 THR B C 1
ATOM 2164 O O . THR B 1 135 ? -10.18 -8.523 -9.047 1 92.94 135 THR B O 1
ATOM 2167 N N . ARG B 1 136 ? -12.367 -8.844 -8.773 1 94.12 136 ARG B N 1
ATOM 2168 C CA . ARG B 1 136 ? -12.672 -8.32 -10.102 1 94.12 136 ARG B CA 1
ATOM 2169 C C . ARG B 1 136 ? -12.305 -6.848 -10.211 1 94.12 136 ARG B C 1
ATOM 2171 O O . ARG B 1 136 ? -11.844 -6.395 -11.258 1 94.12 136 ARG B O 1
ATOM 2178 N N . LEU B 1 137 ? -12.539 -6.121 -9.125 1 93.19 137 LEU B N 1
ATOM 2179 C CA . LEU B 1 137 ? -12.141 -4.719 -9.102 1 93.19 137 LEU B CA 1
ATOM 2180 C C . LEU B 1 137 ? -10.633 -4.578 -9.281 1 93.19 137 LEU B C 1
ATOM 2182 O O . LEU B 1 137 ? -10.172 -3.754 -10.078 1 93.19 137 LEU B O 1
ATOM 2186 N N . ALA B 1 138 ? -9.875 -5.398 -8.57 1 90.25 138 ALA B N 1
ATOM 2187 C CA . ALA B 1 138 ? -8.414 -5.375 -8.641 1 90.25 138 ALA B CA 1
ATOM 2188 C C . ALA B 1 138 ? -7.934 -5.746 -10.047 1 90.25 138 ALA B C 1
ATOM 2190 O O . ALA B 1 138 ? -6.988 -5.145 -10.562 1 90.25 138 ALA B O 1
ATOM 2191 N N . GLU B 1 139 ? -8.602 -6.66 -10.672 1 88.75 139 GLU B N 1
ATOM 2192 C CA . GLU B 1 139 ? -8.242 -7.109 -12.016 1 88.75 139 GLU B CA 1
ATOM 2193 C C . GLU B 1 139 ? -8.531 -6.027 -13.055 1 88.75 139 GLU B C 1
ATOM 2195 O O . GLU B 1 139 ? -7.797 -5.891 -14.031 1 88.75 139 GLU B O 1
ATOM 2200 N N . ALA B 1 140 ? -9.586 -5.316 -12.781 1 87.69 140 ALA B N 1
ATOM 2201 C CA . ALA B 1 140 ? -9.93 -4.215 -13.68 1 87.69 140 ALA B CA 1
ATOM 2202 C C . ALA B 1 140 ? -8.836 -3.15 -13.688 1 87.69 140 ALA B C 1
ATOM 2204 O O . ALA B 1 140 ? -8.578 -2.514 -14.711 1 87.69 140 ALA B O 1
ATOM 2205 N N . GLY B 1 141 ? -8.195 -2.912 -12.57 1 84.06 141 GLY B N 1
ATOM 2206 C CA . GLY B 1 141 ? -7.094 -1.97 -12.469 1 84.06 141 GLY B CA 1
ATOM 2207 C C . GLY B 1 141 ? -5.859 -2.414 -13.234 1 84.06 141 GLY B C 1
ATOM 2208 O O . GLY B 1 141 ? -5.148 -1.586 -13.805 1 84.06 141 GLY B O 1
ATOM 2209 N N . GLU B 1 142 ? -5.512 -3.65 -13.18 1 74.94 142 GLU B N 1
ATOM 2210 C CA . GLU B 1 142 ? -4.355 -4.184 -13.898 1 74.94 142 GLU B CA 1
ATOM 2211 C C . GLU B 1 142 ? -4.516 -4.023 -15.406 1 74.94 142 GLU B C 1
ATOM 2213 O O . GLU B 1 142 ? -3.527 -3.889 -16.125 1 74.94 142 GLU B O 1
ATOM 2218 N N . LYS B 1 143 ? -5.738 -4.148 -15.828 1 66.94 143 LYS B N 1
ATOM 2219 C CA . LYS B 1 143 ? -6.012 -4.02 -17.25 1 66.94 143 LYS B CA 1
ATOM 2220 C C . LYS B 1 143 ? -5.91 -2.564 -17.703 1 66.94 143 LYS B C 1
ATOM 2222 O O . LYS B 1 143 ? -5.676 -2.289 -18.875 1 66.94 143 LYS B O 1
ATOM 2227 N N . GLU B 1 144 ? -6.125 -1.631 -16.797 1 60.19 144 GLU B N 1
ATOM 2228 C CA . GLU B 1 144 ? -6.004 -0.208 -17.094 1 60.19 144 GLU B CA 1
ATOM 2229 C C . GLU B 1 144 ? -4.551 0.251 -17.031 1 60.19 144 GLU B C 1
ATOM 2231 O O . GLU B 1 144 ? -4.215 1.344 -17.484 1 60.19 144 GLU B O 1
ATOM 2236 N N . GLY B 1 145 ? -3.74 -0.469 -16.453 1 56.94 145 GLY B N 1
ATOM 2237 C CA . GLY B 1 145 ? -2.369 -0.037 -16.234 1 56.94 145 GLY B CA 1
ATOM 2238 C C . GLY B 1 145 ? -1.648 0.326 -17.516 1 56.94 145 GLY B C 1
ATOM 2239 O O . GLY B 1 145 ? -2.129 0.026 -18.609 1 56.94 145 GLY B O 1
ATOM 2240 N N . PRO B 1 146 ? -0.654 1.272 -17.438 1 52.28 146 PRO B N 1
ATOM 2241 C CA . PRO B 1 146 ? -0.02 1.859 -18.609 1 52.28 146 PRO B CA 1
ATOM 2242 C C . PRO B 1 146 ? 0.261 0.83 -19.703 1 52.28 146 PRO B C 1
ATOM 2244 O O . PRO B 1 146 ? 0.264 1.167 -20.891 1 52.28 146 PRO B O 1
ATOM 2247 N N . ASP B 1 147 ? 0.784 -0.336 -19.422 1 44.09 147 ASP B N 1
ATOM 2248 C CA . ASP B 1 147 ? 1.234 -1.117 -20.562 1 44.09 147 ASP B CA 1
ATOM 2249 C C . ASP B 1 147 ? 0.054 -1.56 -21.438 1 44.09 147 ASP B C 1
ATOM 2251 O O . ASP B 1 147 ? 0.236 -1.97 -22.578 1 44.09 147 ASP B O 1
ATOM 2255 N N . ASN B 1 148 ? -1.028 -1.865 -20.844 1 38.03 148 ASN B N 1
ATOM 2256 C CA . ASN B 1 148 ? -1.968 -2.506 -21.75 1 38.03 148 ASN B CA 1
ATOM 2257 C C . ASN B 1 148 ? -2.604 -1.496 -22.703 1 38.03 148 ASN B C 1
ATOM 2259 O O . ASN B 1 148 ? -3.678 -1.746 -23.25 1 38.03 148 ASN B O 1
ATOM 2263 N N . GLY B 1 149 ? -2.34 -0.298 -22.688 1 32.09 149 GLY B N 1
ATOM 2264 C CA . GLY B 1 149 ? -2.736 0.307 -23.953 1 32.09 149 GLY B CA 1
ATOM 2265 C C . GLY B 1 149 ? -2.281 -0.486 -25.156 1 32.09 149 GLY B C 1
ATOM 2266 O O . GLY B 1 149 ? -1.107 -0.851 -25.266 1 32.09 149 GLY B O 1
ATOM 2267 N N . SER B 1 150 ? -3.094 -1.224 -25.844 1 28.3 150 SER B N 1
ATOM 2268 C CA . SER B 1 150 ? -2.881 -1.6 -27.234 1 28.3 150 SER B CA 1
ATOM 2269 C C . SER B 1 150 ? -2.188 -0.484 -28.016 1 28.3 150 SER B C 1
ATOM 2271 O O . SER B 1 150 ? -2.502 0.694 -27.828 1 28.3 150 SER B O 1
#

Secondary structure (DSSP, 8-state):
---SS-HHHHHHHHHHHHHHHHHHT--TTS--HHHHHHHHHHHHH--B-HHHHHHHHT--HHHHHHHHHHHHHTTSEEEEE-TT-TT-EEEEE-HHHHHHHHHHHHHHHHHHHHHHHTS-HHHHHHHHHHHHHHHHHHHHHHHHSGGG--/---SS-HHHHHHHHHHHHHHHHHHT--TTS--HHHHHHHHHHHHH--B-HHHHHHHHT--HHHHHHHHHHHHHTTSEEEEE-TT-TT-EEEEE-HHHHHHHHHHHHHHHHHHHHHHHTS-HHHHHHHHHHHHHHHHHHHHHHHHSGGG--

Foldseek 3Di:
DPPPDDPCRVVVVVVVVLVVVLQVVADPLHDHPLLLVLLVCCVVPNWAALVVSCVSSVHDSVVSVVVLVVCVVVVQKDWDQDPVDNPDITIHGDPVNVVSSVVSVVVSVVVVVVVLVVDDPVVNVVVVVCVVVVVVVVVVVVCVDVPNPD/DPPPDDPCRVVVVVVVVLVVVLQVVADPLRDHPLLLVLLVCCVVPNWAALVVSCVSSVHDSVVSVVVLVVCVVVVQKDWDQDPVDNPDITIHGDPVNVVSSVVSVVVSVVVVVVVLVVDDPVVNVVVVVCVVVVVVVVVVVVCVDVPNPD

InterPro domains:
  IPR000835 MarR-type HTH domain [PF12802] (35-88)
  IPR000835 MarR-type HTH domain [PS50995] (8-136)
  IPR000835 MarR-type HTH domain [SM00347] (24-124)
  IPR036388 Winged helix-like DNA-binding domain superfamily [G3DSA:1.10.10.10] (8-141)
  IPR036390 Winged helix DNA-binding domain superfamily [SSF46785] (11-137)
  IPR052526 HTH-type transcriptional regulators in bedaquiline tolerance [PTHR39515] (9-140)

Nearest PDB structures (foldseek):
  4zzl-assembly1_A  TM=7.132E-01  e=4.224E-07  Pseudomonas aeruginosa
  7kfq-assembly1_A  TM=6.164E-01  e=1.722E-07  Variovorax paradoxus
  7kua-assembly1_A-2  TM=6.177E-01  e=3.132E-07  Pseudomonas putida
  2nnn-assembly3_F  TM=6.186E-01  e=2.618E-07  Pseudomonas aeruginosa
  6pcp-assembly2_C  TM=6.204E-01  e=7.235E-07  Bordetella pertussis

Organism: Actinoplanes teichomyceticus (NCBI:txid1867)